Protein AF-A0A8W8P3J6-F1 (afdb_monomer_lite)

Radius of gyration: 19.71 Å; chains: 1; bounding box: 48×44×51 Å

Sequence (207 aa):
MYIDQGRSLKFADLCYELANHFPPLKFQRLKFLLKFSGKVTDVVSLNATDSVWDCIRLLQQENLFTLNDVIFMQFLLNKTDCSVLNTKCIEYAREQTALCYFIEPPEHECSEAQFHIQGDLTNYTKLHINYIIETVATILHCDTYDIRVNGLKHSGSFLLILSIKKTCSWKLFDLKWQDCIKLLQLNIDYLIIDKVKVSVQKPQGRI

pLDDT: mean 86.27, std 12.67, range [33.84, 98.06]

Organism: Magallana gigas (NCBI:txid29159)

Secondary structure (DSSP, 8-state):
--TTTTHHHHHHHHHHHHHHHS-GGGHHHHHHHHHHTS----HHHHHH--SHHHHHHHHHHTTSSBTTB-HHHHHHHHHTT-HHHHHHHHHHHHHHT-B---BPPPPTTEEEEEEEE-S-GGG--HHHHHHHHHHHHHHHTS-GGGEEEEEEEESSSEEEEEEEEHHHHGGGGS--HHHHHHHHHTTEEEEEETTEEEE-PPP----

Foldseek 3Di:
DPPCPCLVVLLVVLLVCCFVPPDPVLVVVLLVCCVVVVQQPPNVQSVVDPGPSSVVVSCVVSVNPDSAECANVLVSCVSSVNVVSNVSVVVSCVVSVHHYWFADDADVQWWKKKWWAPDDCSVQGPVLVLLVLVLVCVLLVHDSVQKDFRGWADDNTIIGIITHGPVRCVSLQVGDLVSLVSCVVSRTQWMATPNDIDGSDDPPDPD

Structure (mmCIF, N/CA/C/O backbone):
data_AF-A0A8W8P3J6-F1
#
_entry.id   AF-A0A8W8P3J6-F1
#
loop_
_atom_site.group_PDB
_atom_site.id
_atom_site.type_symbol
_atom_site.label_atom_id
_atom_site.label_alt_id
_atom_site.label_comp_id
_atom_site.label_asym_id
_atom_site.label_entity_id
_atom_site.label_seq_id
_atom_site.pdbx_PDB_ins_code
_atom_site.Cartn_x
_atom_site.Cartn_y
_atom_site.Cartn_z
_atom_site.occupancy
_atom_site.B_iso_or_equiv
_atom_site.auth_seq_id
_atom_site.auth_comp_id
_atom_site.auth_asym_id
_atom_site.auth_atom_id
_atom_site.pdbx_PDB_model_num
ATOM 1 N N . MET A 1 1 ? 27.301 -0.984 12.499 1.00 40.59 1 MET A N 1
ATOM 2 C CA . MET A 1 1 ? 25.825 -1.064 12.530 1.00 40.59 1 MET A CA 1
ATOM 3 C C . MET A 1 1 ? 25.352 -0.798 11.105 1.00 40.59 1 MET A C 1
ATOM 5 O O . MET A 1 1 ? 25.562 0.308 10.631 1.00 40.59 1 MET A O 1
ATOM 9 N N . TYR A 1 2 ? 24.894 -1.815 10.366 1.00 43.56 2 TYR A N 1
ATOM 10 C CA . TYR A 1 2 ? 24.451 -1.643 8.973 1.00 43.56 2 TYR A CA 1
ATOM 11 C C . TYR A 1 2 ? 23.166 -0.806 8.969 1.00 43.56 2 TYR A C 1
ATOM 13 O O . TYR A 1 2 ? 22.123 -1.291 9.394 1.00 43.56 2 TYR A O 1
ATOM 21 N N . ILE A 1 3 ? 23.264 0.451 8.532 1.00 52.12 3 ILE A N 1
ATOM 22 C CA . ILE A 1 3 ? 22.195 1.463 8.631 1.00 52.12 3 ILE A CA 1
ATOM 23 C C . ILE A 1 3 ? 20.951 1.091 7.798 1.00 52.12 3 ILE A C 1
ATOM 25 O O . ILE A 1 3 ? 19.876 1.616 8.052 1.00 52.12 3 ILE A O 1
ATOM 29 N N . ASP A 1 4 ? 21.060 0.126 6.879 1.00 59.59 4 ASP A N 1
ATOM 30 C CA . ASP A 1 4 ? 19.986 -0.202 5.934 1.00 59.59 4 ASP A CA 1
ATOM 31 C C . ASP A 1 4 ? 19.389 -1.617 6.075 1.00 59.59 4 ASP A C 1
ATOM 33 O O . ASP A 1 4 ? 18.488 -1.965 5.329 1.00 59.59 4 ASP A O 1
ATOM 37 N N . GLN A 1 5 ? 19.867 -2.479 6.988 1.00 64.00 5 GLN A N 1
ATOM 38 C CA . GLN A 1 5 ? 19.399 -3.884 7.133 1.00 64.00 5 GLN A CA 1
ATOM 39 C C . GLN A 1 5 ? 19.250 -4.688 5.807 1.00 64.00 5 GLN A C 1
ATOM 41 O O . GLN A 1 5 ? 18.554 -5.700 5.763 1.00 64.00 5 GLN A O 1
ATOM 46 N N . GLY A 1 6 ? 19.890 -4.256 4.713 1.00 80.50 6 GLY A N 1
ATOM 47 C CA . GLY A 1 6 ? 19.702 -4.830 3.377 1.00 80.50 6 GLY A CA 1
ATOM 48 C C . GLY A 1 6 ? 18.394 -4.444 2.664 1.00 80.50 6 GLY A C 1
ATOM 49 O O . GLY A 1 6 ? 18.079 -5.066 1.652 1.00 80.50 6 GLY A O 1
ATOM 50 N N . ARG A 1 7 ? 17.636 -3.437 3.129 1.00 82.25 7 ARG A N 1
ATOM 51 C CA . ARG A 1 7 ? 16.393 -2.962 2.485 1.00 82.25 7 ARG A CA 1
ATOM 52 C C . ARG A 1 7 ? 16.617 -2.559 1.034 1.00 82.25 7 ARG A C 1
ATOM 54 O O . ARG A 1 7 ? 15.830 -2.968 0.186 1.00 82.25 7 ARG A O 1
ATOM 61 N N . SER A 1 8 ? 17.702 -1.845 0.727 1.00 87.88 8 SER A N 1
ATOM 62 C CA . SER A 1 8 ? 18.017 -1.475 -0.661 1.00 87.88 8 SER A CA 1
ATOM 63 C C . SER A 1 8 ? 18.255 -2.693 -1.556 1.00 87.88 8 SER A C 1
ATOM 65 O O . SER A 1 8 ? 17.839 -2.683 -2.711 1.00 87.88 8 SER A O 1
ATOM 67 N N . LEU A 1 9 ? 18.863 -3.763 -1.027 1.00 91.81 9 LEU A N 1
ATOM 68 C CA . LEU A 1 9 ? 19.064 -5.012 -1.772 1.00 91.81 9 LEU A CA 1
ATOM 69 C C . LEU A 1 9 ? 17.730 -5.718 -2.019 1.00 91.81 9 LEU A C 1
ATOM 71 O O . LEU A 1 9 ? 17.419 -6.053 -3.153 1.00 91.81 9 LEU A O 1
ATOM 75 N N . LYS A 1 10 ? 16.886 -5.839 -0.990 1.00 93.38 10 LYS A N 1
ATOM 76 C CA . LYS A 1 10 ? 15.548 -6.434 -1.130 1.00 93.38 10 LYS A CA 1
ATOM 77 C C . LYS A 1 10 ? 14.643 -5.643 -2.074 1.00 93.38 10 LYS A C 1
ATOM 79 O O . LYS A 1 10 ? 13.814 -6.224 -2.769 1.00 93.38 10 LYS A O 1
ATOM 84 N N . PHE A 1 11 ? 14.778 -4.318 -2.097 1.00 95.31 11 PHE A N 1
ATOM 85 C CA . PHE A 1 11 ? 14.045 -3.482 -3.041 1.00 95.31 11 PHE A CA 1
ATOM 86 C C . PHE A 1 11 ? 14.557 -3.672 -4.470 1.00 95.31 11 PHE A C 1
ATOM 88 O O . PHE A 1 11 ? 13.753 -3.747 -5.396 1.00 95.31 11 PHE A O 1
ATOM 95 N N . ALA A 1 12 ? 15.875 -3.796 -4.655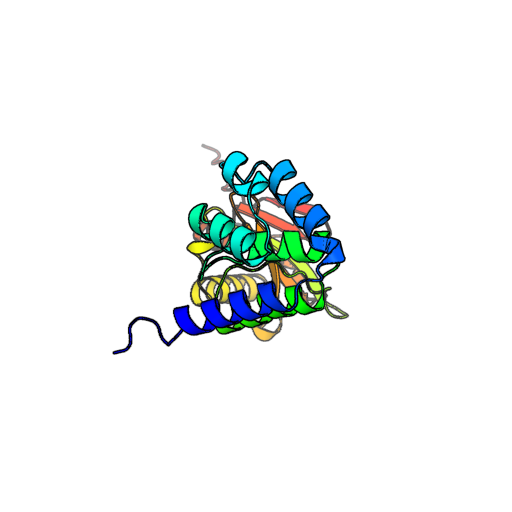 1.00 95.50 12 ALA A N 1
ATOM 96 C CA . ALA A 1 12 ? 16.458 -4.135 -5.949 1.00 95.50 12 ALA A CA 1
ATOM 97 C C . ALA A 1 12 ? 15.979 -5.511 -6.440 1.00 95.50 12 ALA A C 1
ATOM 99 O O . ALA A 1 12 ? 15.593 -5.624 -7.603 1.00 95.50 12 ALA A O 1
ATOM 100 N N . ASP A 1 13 ? 15.899 -6.507 -5.552 1.00 96.62 13 ASP A N 1
ATOM 101 C CA . ASP A 1 13 ? 15.339 -7.829 -5.857 1.00 96.62 13 ASP A CA 1
ATOM 102 C C . ASP A 1 13 ? 13.863 -7.730 -6.266 1.00 96.62 13 ASP A C 1
ATOM 104 O O . ASP A 1 13 ? 13.471 -8.292 -7.287 1.00 96.62 13 ASP A O 1
ATOM 108 N N . LEU A 1 14 ? 13.047 -6.944 -5.547 1.00 97.62 14 LEU A N 1
ATOM 109 C CA . LEU A 1 14 ? 11.667 -6.671 -5.963 1.00 97.62 14 LEU A CA 1
ATOM 110 C C . LEU A 1 14 ? 11.630 -6.052 -7.369 1.00 97.62 14 LEU A C 1
ATOM 112 O O . LEU A 1 14 ? 10.850 -6.490 -8.208 1.00 97.62 14 LEU A O 1
ATOM 116 N N . CYS A 1 15 ? 12.464 -5.049 -7.651 1.00 97.88 15 CYS A N 1
ATOM 117 C CA . CYS A 1 15 ? 12.509 -4.411 -8.969 1.00 97.88 15 CYS A CA 1
ATOM 118 C C . CYS A 1 15 ? 12.891 -5.406 -10.072 1.00 97.88 15 CYS A C 1
ATOM 120 O O . CYS A 1 15 ? 12.279 -5.399 -11.141 1.00 97.88 15 CYS A O 1
ATOM 122 N N . TYR A 1 16 ? 13.875 -6.267 -9.804 1.00 97.44 16 TYR A N 1
ATOM 123 C CA . TYR A 1 16 ? 14.319 -7.327 -10.707 1.00 97.44 16 TYR A CA 1
ATOM 124 C C . TYR A 1 16 ? 13.193 -8.318 -11.002 1.00 97.44 16 TYR A C 1
ATOM 126 O O . TYR A 1 16 ? 12.906 -8.597 -12.168 1.00 97.44 16 TYR A O 1
ATOM 134 N N . GLU A 1 17 ? 12.514 -8.797 -9.961 1.00 97.69 17 GLU A N 1
ATOM 135 C CA . GLU A 1 17 ? 11.380 -9.710 -10.083 1.00 97.69 17 GLU A CA 1
ATOM 136 C C . GLU A 1 17 ? 10.246 -9.090 -10.898 1.00 97.69 17 GLU A C 1
ATOM 138 O O . GLU A 1 17 ? 9.739 -9.708 -11.836 1.00 97.69 17 GLU A O 1
ATOM 143 N N . LEU A 1 18 ? 9.880 -7.844 -10.586 1.00 97.88 18 LEU A N 1
ATOM 144 C CA . LEU A 1 18 ? 8.830 -7.131 -11.300 1.00 97.88 18 LEU A CA 1
ATOM 145 C C . LEU A 1 18 ? 9.176 -6.948 -12.775 1.00 97.88 18 LEU A C 1
ATOM 147 O O . LEU A 1 18 ? 8.321 -7.194 -13.614 1.00 97.88 18 LEU A O 1
ATOM 151 N N . ALA A 1 19 ? 10.397 -6.538 -13.112 1.00 97.25 19 ALA A N 1
ATOM 152 C CA . ALA A 1 19 ? 10.756 -6.258 -14.497 1.00 97.25 19 ALA A CA 1
ATOM 153 C C . ALA A 1 19 ? 10.859 -7.511 -15.369 1.00 97.25 19 ALA A C 1
ATOM 155 O O . ALA A 1 19 ? 10.357 -7.508 -16.492 1.00 97.25 19 ALA A O 1
ATOM 156 N N . ASN A 1 20 ? 11.496 -8.568 -14.860 1.00 96.81 20 ASN A N 1
ATOM 157 C CA . ASN A 1 20 ? 11.779 -9.766 -15.653 1.00 96.81 20 ASN A CA 1
ATOM 158 C C . ASN A 1 20 ? 10.564 -10.676 -15.816 1.00 96.81 20 ASN A C 1
ATOM 160 O O . ASN A 1 20 ? 10.458 -11.387 -16.814 1.00 96.81 20 ASN A O 1
ATOM 164 N N . HIS A 1 21 ? 9.636 -10.646 -14.861 1.00 97.69 21 HIS A N 1
ATOM 165 C CA . HIS A 1 21 ? 8.445 -11.489 -14.893 1.00 97.69 21 HIS A CA 1
ATOM 166 C C . HIS A 1 21 ? 7.186 -10.736 -15.340 1.00 97.69 21 HIS A C 1
ATOM 168 O O . HIS A 1 21 ? 6.111 -11.337 -15.442 1.00 97.69 21 HIS A O 1
ATOM 174 N N . PHE A 1 22 ? 7.281 -9.435 -15.640 1.00 98.06 22 PHE A N 1
ATOM 175 C CA . PHE A 1 22 ? 6.158 -8.704 -16.215 1.00 98.06 22 PHE A CA 1
ATOM 176 C C . PHE A 1 22 ? 5.852 -9.213 -17.633 1.00 98.06 22 PHE A C 1
ATOM 178 O O . PHE A 1 22 ? 6.743 -9.237 -18.482 1.00 98.06 22 PHE A O 1
ATOM 185 N N . PRO A 1 23 ? 4.595 -9.581 -17.947 1.00 96.81 23 PRO A N 1
ATOM 186 C CA . PRO A 1 23 ? 4.271 -10.152 -19.249 1.00 96.81 23 PRO A CA 1
ATOM 187 C C . PRO A 1 23 ? 4.535 -9.160 -20.397 1.00 96.81 23 PRO A C 1
ATOM 189 O O . PRO A 1 23 ? 3.889 -8.106 -20.435 1.00 96.81 23 PRO A O 1
ATOM 192 N N . PRO A 1 24 ? 5.383 -9.497 -21.391 1.00 95.25 24 PRO A N 1
ATOM 193 C CA . PRO A 1 24 ? 5.732 -8.577 -22.480 1.00 95.25 24 PRO A CA 1
ATOM 194 C C . PRO A 1 24 ? 4.514 -8.057 -23.258 1.00 95.25 24 PRO A C 1
ATOM 196 O O . PRO A 1 24 ? 4.431 -6.877 -23.595 1.00 95.25 24 PRO A O 1
ATOM 199 N N . LEU A 1 25 ? 3.500 -8.908 -23.452 1.00 96.12 25 LEU A N 1
ATOM 200 C CA . LEU A 1 25 ? 2.248 -8.557 -24.137 1.00 96.12 25 LEU A CA 1
ATOM 201 C C . LEU A 1 25 ? 1.445 -7.451 -23.430 1.00 96.12 25 LEU A C 1
ATOM 203 O O . LEU A 1 25 ? 0.602 -6.804 -24.047 1.00 96.12 25 LEU A O 1
ATOM 207 N N . LYS A 1 26 ? 1.690 -7.219 -22.137 1.00 97.00 26 LYS A N 1
ATOM 208 C CA . LYS A 1 26 ? 0.991 -6.207 -21.334 1.00 97.00 26 LYS A CA 1
ATOM 209 C C . LYS A 1 26 ? 1.763 -4.891 -21.237 1.00 97.00 26 LYS A C 1
ATOM 211 O O . LYS A 1 26 ? 1.242 -3.929 -20.673 1.00 97.00 26 LYS A O 1
ATOM 216 N N . PHE A 1 27 ? 2.973 -4.818 -21.794 1.00 96.69 27 PHE A N 1
ATOM 217 C CA . PHE A 1 27 ? 3.851 -3.656 -21.657 1.00 96.69 27 PHE A CA 1
ATOM 218 C C . PHE A 1 27 ? 3.227 -2.367 -22.212 1.00 96.69 27 PHE A C 1
ATOM 220 O O . PHE A 1 27 ? 3.261 -1.325 -21.563 1.00 96.69 27 PHE A O 1
ATOM 227 N N . GLN A 1 28 ? 2.543 -2.436 -23.357 1.00 95.50 28 GLN A N 1
ATOM 228 C CA . GLN A 1 28 ? 1.858 -1.261 -23.912 1.00 95.50 28 GLN A CA 1
ATOM 229 C C . GLN A 1 28 ? 0.713 -0.766 -23.017 1.00 95.50 28 GLN A C 1
ATOM 231 O O . GLN A 1 28 ? 0.513 0.439 -22.871 1.00 95.50 28 GLN A O 1
ATOM 236 N N . ARG A 1 29 ? -0.003 -1.680 -22.347 1.00 96.06 29 ARG A N 1
ATOM 237 C CA . ARG A 1 29 ? -1.036 -1.322 -21.363 1.00 96.06 29 ARG A CA 1
ATOM 238 C C . ARG A 1 29 ? -0.422 -0.646 -20.136 1.00 96.06 29 ARG A C 1
ATOM 240 O O . ARG A 1 29 ? -1.001 0.316 -19.641 1.00 96.06 29 ARG A O 1
ATOM 247 N N . LEU A 1 30 ? 0.752 -1.095 -19.681 1.00 97.19 30 LEU A N 1
ATOM 248 C CA . LEU A 1 30 ? 1.515 -0.424 -18.624 1.00 97.19 30 LEU A CA 1
ATOM 249 C C . LEU A 1 30 ? 1.871 1.016 -19.028 1.00 97.19 30 LEU A C 1
ATOM 251 O O . LEU A 1 30 ? 1.519 1.945 -18.304 1.00 97.19 30 LEU A O 1
ATOM 255 N N . LYS A 1 31 ? 2.477 1.219 -20.208 1.00 95.62 31 LYS A N 1
ATOM 256 C CA . LYS A 1 31 ? 2.815 2.565 -20.718 1.00 95.62 31 LYS A CA 1
ATOM 257 C C . LYS A 1 31 ? 1.587 3.466 -20.838 1.00 95.62 31 LYS A C 1
ATOM 259 O O . LYS A 1 31 ? 1.634 4.633 -20.452 1.00 95.62 31 LYS A O 1
ATOM 264 N N . PHE A 1 32 ? 0.473 2.919 -21.323 1.00 94.12 32 PHE A N 1
ATOM 265 C CA . PHE A 1 32 ? -0.796 3.637 -21.386 1.00 94.12 32 PHE A CA 1
ATOM 266 C C . PHE A 1 32 ? -1.248 4.095 -19.992 1.00 94.12 32 PHE A C 1
ATOM 268 O O . PHE A 1 32 ? -1.515 5.276 -19.791 1.00 94.12 32 PHE A O 1
ATOM 275 N N . LEU A 1 33 ? -1.273 3.200 -19.001 1.00 93.31 33 LEU A N 1
ATOM 276 C CA . LEU A 1 33 ? -1.667 3.546 -17.631 1.00 93.31 33 LEU A CA 1
ATOM 277 C C . LEU A 1 33 ? -0.761 4.614 -17.014 1.00 93.31 33 LEU A C 1
ATOM 279 O O . LEU A 1 33 ? -1.266 5.546 -16.394 1.00 93.31 33 LEU A O 1
ATOM 283 N N . LEU A 1 34 ? 0.553 4.509 -17.220 1.00 93.88 34 LEU A N 1
ATOM 284 C CA . LEU A 1 34 ? 1.525 5.500 -16.757 1.00 93.88 34 LEU A CA 1
ATOM 285 C C . LEU A 1 34 ? 1.211 6.888 -17.323 1.00 93.88 34 LEU A C 1
ATOM 287 O O . LEU A 1 34 ? 1.083 7.844 -16.559 1.00 93.88 34 LEU A O 1
ATOM 291 N N . LYS A 1 35 ? 0.967 6.977 -18.635 1.00 91.94 35 LYS A N 1
ATOM 292 C CA . LYS A 1 35 ? 0.634 8.232 -19.320 1.00 91.94 35 LYS A CA 1
ATOM 293 C C . LYS A 1 35 ? -0.692 8.830 -18.840 1.00 91.94 35 LYS A C 1
ATOM 295 O O . LYS A 1 35 ? -0.780 10.030 -18.612 1.00 91.94 35 LYS A O 1
ATOM 300 N N . PHE A 1 36 ? -1.723 8.002 -18.678 1.00 87.44 36 PHE A N 1
ATOM 301 C CA . PHE A 1 36 ? -3.065 8.460 -18.299 1.00 87.44 36 PHE A CA 1
ATOM 302 C C . PHE A 1 36 ? -3.245 8.697 -16.799 1.00 87.44 36 PHE A C 1
ATOM 304 O O . PHE A 1 36 ? -4.199 9.359 -16.401 1.00 87.44 36 PHE A O 1
ATOM 311 N N . SER A 1 37 ? -2.339 8.191 -15.961 1.00 84.94 37 SER A N 1
ATOM 312 C CA . SER A 1 37 ? -2.389 8.417 -14.514 1.00 84.94 37 SER A CA 1
ATOM 313 C C . SER A 1 37 ? -2.259 9.893 -14.122 1.00 84.94 37 SER A C 1
ATOM 315 O O . SER A 1 37 ? -2.660 10.260 -13.019 1.00 84.94 37 SER A O 1
ATOM 317 N N . GLY A 1 38 ? -1.651 10.721 -14.983 1.00 82.12 38 GLY A N 1
ATOM 318 C CA . GLY A 1 38 ? -1.298 12.109 -14.676 1.00 82.12 38 GLY A CA 1
ATOM 319 C C . GLY A 1 38 ? -0.229 12.256 -13.585 1.00 82.12 38 GLY A C 1
ATOM 320 O O . GLY A 1 38 ? 0.037 13.372 -13.150 1.00 82.12 38 GLY A O 1
ATOM 321 N N . LYS A 1 39 ? 0.356 11.144 -13.118 1.00 81.56 39 LYS A N 1
ATOM 322 C CA . LYS A 1 39 ? 1.413 11.122 -12.098 1.00 81.56 39 LYS A CA 1
ATOM 323 C C . LYS A 1 39 ? 2.806 11.205 -12.704 1.00 81.56 39 LYS A C 1
ATOM 325 O O . LYS A 1 39 ? 3.670 11.798 -12.079 1.00 81.56 39 LYS A O 1
ATOM 330 N N . VAL A 1 40 ? 2.990 10.625 -13.892 1.00 89.88 40 VAL A N 1
ATOM 331 C CA . VAL A 1 40 ? 4.252 10.675 -14.636 1.00 89.88 40 VAL A CA 1
ATOM 332 C C . VAL A 1 40 ? 4.327 11.989 -15.403 1.00 89.88 40 VAL A C 1
ATOM 334 O O . VAL A 1 40 ? 3.523 12.240 -16.304 1.00 89.88 40 VAL A O 1
ATOM 337 N N . THR A 1 41 ? 5.283 12.820 -15.021 1.00 87.94 41 THR A N 1
ATOM 338 C CA . THR A 1 41 ? 5.521 14.150 -15.582 1.00 87.94 41 THR A CA 1
ATOM 339 C C . THR A 1 41 ? 6.431 14.101 -16.804 1.00 87.94 41 THR A C 1
ATOM 341 O O . THR A 1 41 ? 6.184 14.822 -17.775 1.00 87.94 41 THR A O 1
ATOM 344 N N . ASP A 1 42 ? 7.416 13.201 -16.827 1.00 91.00 42 ASP A N 1
ATOM 345 C CA . ASP A 1 42 ? 8.314 13.015 -17.964 1.00 91.00 42 ASP A CA 1
ATOM 346 C C . ASP A 1 42 ? 7.716 12.046 -18.999 1.00 91.00 42 ASP A C 1
ATOM 348 O O . ASP A 1 42 ? 8.109 10.889 -19.189 1.00 91.00 42 ASP A O 1
ATOM 352 N N . VAL A 1 43 ? 6.710 12.558 -19.710 1.00 91.19 43 VAL A N 1
ATOM 353 C CA . VAL A 1 43 ? 6.019 11.832 -20.783 1.00 91.19 43 VAL A CA 1
ATOM 354 C C . VAL A 1 43 ? 6.957 11.534 -21.961 1.00 91.19 43 VAL A C 1
ATOM 356 O O . VAL A 1 43 ? 6.733 10.569 -22.696 1.00 91.19 43 VAL A O 1
ATOM 359 N N . VAL A 1 44 ? 8.003 12.343 -22.161 1.00 92.56 44 VAL A N 1
ATOM 360 C CA . VAL A 1 44 ? 8.972 12.152 -23.248 1.00 92.56 44 VAL A CA 1
ATOM 361 C C . VAL A 1 44 ? 9.790 10.891 -22.988 1.00 92.56 44 VAL A C 1
ATOM 363 O O . VAL A 1 44 ? 9.787 9.992 -23.835 1.00 92.56 44 VAL A O 1
ATOM 366 N N . SER A 1 45 ? 10.393 10.772 -21.802 1.00 93.06 45 SER A N 1
ATOM 367 C CA . SER A 1 45 ? 11.123 9.566 -21.399 1.00 93.06 45 SER A CA 1
ATOM 368 C C . SER A 1 45 ? 10.207 8.350 -21.339 1.00 93.06 45 SER A C 1
ATOM 370 O O . SER A 1 45 ? 10.577 7.288 -21.840 1.00 93.06 45 SER A O 1
ATOM 372 N N . LEU A 1 46 ? 8.969 8.502 -20.843 1.00 93.69 46 LEU A N 1
ATOM 373 C CA . LEU A 1 46 ? 7.982 7.419 -20.859 1.00 93.69 46 LEU A CA 1
ATOM 374 C C . LEU A 1 46 ? 7.753 6.871 -22.273 1.00 93.69 46 LEU A C 1
ATOM 376 O O . LEU A 1 46 ? 7.731 5.655 -22.467 1.00 93.69 46 LEU A O 1
ATOM 380 N N . ASN A 1 47 ? 7.591 7.737 -23.277 1.00 92.88 47 ASN A N 1
ATOM 381 C CA . ASN A 1 47 ? 7.386 7.287 -24.654 1.00 92.88 47 ASN A CA 1
ATOM 382 C C . ASN A 1 47 ? 8.617 6.551 -25.205 1.00 92.88 47 ASN A C 1
ATOM 384 O O . ASN A 1 47 ? 8.430 5.583 -25.944 1.00 92.88 47 ASN A O 1
ATOM 388 N N . ALA A 1 48 ? 9.826 6.950 -24.800 1.00 93.94 48 ALA A N 1
ATOM 389 C CA . ALA A 1 48 ? 11.090 6.350 -25.228 1.00 93.94 48 ALA A CA 1
ATOM 390 C C . ALA A 1 48 ? 11.431 5.012 -24.543 1.00 93.94 48 ALA A C 1
ATOM 392 O O . ALA A 1 48 ? 12.252 4.274 -25.074 1.00 93.94 48 ALA A O 1
ATOM 393 N N . THR A 1 49 ? 10.800 4.675 -23.410 1.00 94.44 49 THR A N 1
ATOM 394 C CA . THR A 1 49 ? 11.025 3.380 -22.735 1.00 94.44 49 THR A CA 1
ATOM 395 C C . THR A 1 49 ? 10.745 2.188 -23.658 1.00 94.44 49 THR A C 1
ATOM 397 O O . THR A 1 49 ? 9.678 2.118 -24.285 1.00 94.44 49 THR A O 1
ATOM 400 N N . ASP A 1 50 ? 11.668 1.230 -23.711 1.00 94.44 50 ASP A N 1
ATOM 401 C CA . ASP A 1 50 ? 11.535 -0.015 -24.480 1.00 94.44 50 ASP A CA 1
ATOM 402 C C . ASP A 1 50 ? 11.348 -1.250 -23.583 1.00 94.44 50 ASP A C 1
ATOM 404 O O . ASP A 1 50 ? 10.905 -2.299 -24.055 1.00 94.44 50 ASP A O 1
ATOM 408 N N . SER A 1 51 ? 11.579 -1.096 -22.277 1.00 96.00 51 SER A N 1
ATOM 409 C CA . SER A 1 51 ? 11.459 -2.161 -21.292 1.00 96.00 51 SER A CA 1
ATOM 410 C C . SER A 1 51 ? 10.649 -1.760 -20.053 1.00 96.00 51 SER A C 1
ATOM 412 O O . SER A 1 51 ? 10.450 -0.585 -19.721 1.00 96.00 51 SER A O 1
ATOM 414 N N . VAL A 1 52 ? 10.188 -2.774 -19.314 1.00 97.06 52 VAL A N 1
ATOM 415 C CA . VAL A 1 52 ? 9.557 -2.588 -17.996 1.00 97.06 52 VAL A CA 1
ATOM 416 C C . VAL A 1 52 ? 10.569 -2.040 -16.990 1.00 97.06 52 VAL A C 1
ATOM 418 O O . VAL A 1 52 ? 10.197 -1.256 -16.118 1.00 97.06 52 VAL A O 1
ATOM 421 N N . TRP A 1 53 ? 11.848 -2.390 -17.145 1.00 96.81 53 TRP A N 1
ATOM 422 C CA . TRP A 1 53 ? 12.928 -1.863 -16.317 1.0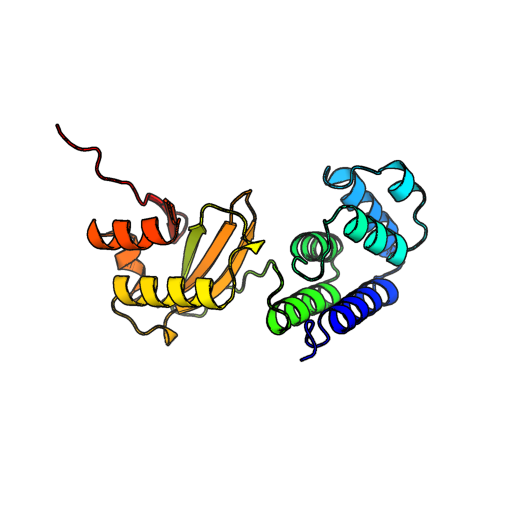0 96.81 53 TRP A CA 1
ATOM 423 C C . TRP A 1 53 ? 13.036 -0.340 -16.430 1.00 96.81 53 TRP A C 1
ATOM 425 O O . TRP A 1 53 ? 13.123 0.346 -15.412 1.00 96.81 53 TRP A O 1
ATOM 435 N N . ASP A 1 54 ? 12.938 0.212 -17.640 1.00 96.38 54 ASP A N 1
ATOM 436 C CA . ASP A 1 54 ? 12.983 1.666 -17.828 1.00 96.38 54 ASP A CA 1
ATOM 437 C C . ASP A 1 54 ? 11.754 2.357 -17.252 1.00 96.38 54 ASP A C 1
ATOM 439 O O . ASP A 1 54 ? 11.871 3.425 -16.657 1.00 96.38 54 ASP A O 1
ATOM 443 N N . CYS A 1 55 ? 10.583 1.722 -17.350 1.00 97.25 55 CYS A N 1
ATOM 444 C CA . CYS A 1 55 ? 9.387 2.216 -16.673 1.00 97.25 55 CYS A CA 1
ATOM 445 C C . CYS A 1 55 ? 9.581 2.243 -15.150 1.00 97.25 55 CYS A C 1
ATOM 447 O O . CYS A 1 55 ? 9.244 3.235 -14.513 1.00 97.25 55 CYS A O 1
ATOM 449 N N . ILE A 1 56 ? 10.148 1.188 -14.556 1.00 97.38 56 ILE A N 1
ATOM 450 C CA . ILE A 1 56 ? 10.438 1.129 -13.115 1.00 97.38 56 ILE A CA 1
ATOM 451 C C . ILE A 1 56 ? 11.439 2.215 -12.711 1.00 97.38 56 ILE A C 1
ATOM 453 O O . ILE A 1 56 ? 11.207 2.915 -11.726 1.00 97.38 56 ILE A O 1
ATOM 457 N N . ARG A 1 57 ? 12.516 2.402 -13.479 1.00 96.44 57 ARG A N 1
ATOM 458 C CA . ARG A 1 57 ? 13.495 3.470 -13.232 1.00 96.44 57 ARG A CA 1
ATOM 459 C C . ARG A 1 57 ? 12.863 4.854 -13.308 1.00 96.44 57 ARG A C 1
ATOM 461 O O . ARG A 1 57 ? 13.139 5.680 -12.445 1.00 96.44 57 ARG A O 1
ATOM 468 N N . LEU A 1 58 ? 12.005 5.092 -14.297 1.00 96.50 58 LEU A N 1
ATOM 469 C CA . LEU A 1 58 ? 11.274 6.350 -14.424 1.00 96.50 58 LEU A CA 1
ATOM 470 C C . LEU A 1 58 ? 10.385 6.595 -13.197 1.00 96.50 58 LEU A C 1
ATOM 472 O O . LEU A 1 58 ? 10.410 7.672 -12.611 1.00 96.50 58 LEU A O 1
ATOM 476 N N . LEU A 1 59 ? 9.657 5.570 -12.746 1.00 95.25 59 LEU A N 1
ATOM 477 C CA . LEU A 1 59 ? 8.849 5.653 -11.528 1.00 95.25 59 LEU A CA 1
ATOM 478 C C . LEU A 1 59 ? 9.692 5.958 -10.285 1.00 95.25 59 LEU A C 1
ATOM 480 O O . LEU A 1 59 ? 9.248 6.718 -9.430 1.00 95.25 59 LEU A O 1
ATOM 484 N N . GLN A 1 60 ? 10.893 5.392 -10.175 1.00 94.81 60 GLN A N 1
ATOM 485 C CA . GLN A 1 60 ? 11.818 5.690 -9.078 1.00 94.81 60 GLN A CA 1
ATOM 486 C C . GLN A 1 60 ? 12.332 7.132 -9.142 1.00 94.81 60 GLN A C 1
ATOM 488 O O . GLN A 1 60 ? 12.350 7.814 -8.121 1.00 94.81 60 GLN A O 1
ATOM 493 N N . GLN A 1 61 ? 12.707 7.612 -10.331 1.00 93.56 61 GLN A N 1
ATOM 494 C CA . GLN A 1 61 ? 13.150 8.994 -10.550 1.00 93.56 61 GLN A CA 1
ATOM 495 C C . GLN A 1 61 ? 12.062 10.008 -10.181 1.00 93.56 61 GLN A C 1
ATOM 497 O O . GLN A 1 61 ? 12.363 11.060 -9.622 1.00 93.56 61 GLN A O 1
ATOM 502 N N . GLU A 1 62 ? 10.799 9.667 -10.436 1.00 88.12 62 GLU A N 1
ATOM 503 C CA . GLU A 1 62 ? 9.644 10.494 -10.083 1.00 88.12 62 GLU A CA 1
ATOM 504 C C . GLU A 1 62 ? 9.092 10.224 -8.666 1.00 88.12 62 GLU A C 1
ATOM 506 O O . GLU A 1 62 ? 8.051 10.761 -8.296 1.00 88.12 62 GLU A O 1
ATOM 511 N N . ASN A 1 63 ? 9.783 9.423 -7.842 1.00 86.00 63 ASN A N 1
ATOM 512 C CA . ASN A 1 63 ? 9.370 9.033 -6.482 1.00 86.00 63 ASN A CA 1
ATOM 513 C C . ASN A 1 63 ? 7.990 8.348 -6.397 1.00 86.00 63 ASN A C 1
ATOM 515 O O . ASN A 1 63 ? 7.330 8.371 -5.360 1.00 86.00 63 ASN A O 1
ATOM 519 N N . LEU A 1 64 ? 7.552 7.711 -7.480 1.00 86.81 64 LEU A N 1
ATOM 520 C CA . LEU A 1 64 ? 6.287 6.978 -7.580 1.00 86.81 64 LEU A CA 1
ATOM 521 C C . LEU A 1 64 ? 6.430 5.492 -7.223 1.00 86.81 64 LEU A C 1
ATOM 523 O O . LEU A 1 64 ? 5.434 4.795 -7.055 1.00 86.81 64 LEU A O 1
ATOM 527 N N . PHE A 1 65 ? 7.657 4.987 -7.133 1.00 93.44 65 PHE A N 1
ATOM 528 C CA . PHE A 1 65 ? 7.951 3.639 -6.662 1.00 93.44 65 PHE A CA 1
ATOM 529 C C . PHE A 1 65 ? 9.266 3.670 -5.895 1.00 93.44 65 PHE A C 1
ATOM 531 O O . PHE A 1 65 ? 10.325 3.870 -6.484 1.00 93.44 65 PHE A O 1
ATOM 538 N N . THR A 1 66 ? 9.206 3.522 -4.576 1.00 90.25 66 THR A N 1
ATOM 539 C CA . THR A 1 66 ? 10.367 3.709 -3.699 1.00 90.25 66 THR A CA 1
ATOM 540 C C . THR A 1 66 ? 10.507 2.554 -2.722 1.00 90.25 66 THR A C 1
ATOM 542 O O . THR A 1 66 ? 9.580 1.772 -2.510 1.00 90.25 66 THR A O 1
ATOM 545 N N . LEU A 1 67 ? 11.657 2.493 -2.049 1.00 88.69 67 LEU A N 1
ATOM 546 C CA . LEU A 1 67 ? 11.904 1.521 -0.984 1.00 88.69 67 LEU A CA 1
ATOM 547 C C . LEU A 1 67 ? 10.851 1.569 0.138 1.00 88.69 67 LEU A C 1
ATOM 549 O O . LEU A 1 67 ? 10.649 0.569 0.828 1.00 88.69 67 LEU A O 1
ATOM 553 N N . ASN A 1 68 ? 10.195 2.721 0.310 1.00 80.81 68 ASN A N 1
ATOM 554 C CA . ASN A 1 68 ? 9.204 2.971 1.342 1.00 80.81 68 ASN A CA 1
ATOM 555 C C . ASN A 1 68 ? 7.777 3.001 0.805 1.00 80.81 68 ASN A C 1
ATOM 557 O O . ASN A 1 68 ? 6.889 2.989 1.635 1.00 80.81 68 ASN A O 1
ATOM 561 N N . ASP A 1 69 ? 7.523 3.026 -0.505 1.00 81.81 69 ASP A N 1
ATOM 562 C CA . ASP A 1 69 ? 6.166 3.106 -1.059 1.00 81.81 69 ASP A CA 1
ATOM 563 C C . ASP A 1 69 ? 6.053 2.332 -2.374 1.00 81.81 69 ASP A C 1
ATOM 565 O O . ASP A 1 69 ? 6.704 2.656 -3.373 1.00 81.81 69 ASP A O 1
ATOM 569 N N . VAL A 1 70 ? 5.203 1.303 -2.360 1.00 91.25 70 VAL A N 1
ATOM 570 C CA . VAL A 1 70 ? 4.920 0.441 -3.509 1.00 91.25 70 VAL A CA 1
ATOM 571 C C . VAL A 1 70 ? 3.478 0.561 -4.016 1.00 91.25 70 VAL A C 1
ATOM 573 O O . VAL A 1 70 ? 3.106 -0.148 -4.951 1.00 91.25 70 VAL A O 1
ATOM 576 N N . ILE A 1 71 ? 2.659 1.467 -3.467 1.00 86.38 71 ILE A N 1
ATOM 577 C CA . ILE A 1 71 ? 1.216 1.571 -3.758 1.00 86.38 71 ILE A CA 1
ATOM 578 C C . ILE A 1 71 ? 0.951 1.809 -5.243 1.00 86.38 71 ILE A C 1
ATOM 580 O O . ILE A 1 71 ? 0.086 1.159 -5.840 1.00 86.38 71 ILE A O 1
ATOM 584 N N . PHE A 1 72 ? 1.674 2.744 -5.861 1.00 88.56 72 PHE A N 1
ATOM 585 C CA . PHE A 1 72 ? 1.433 3.062 -7.265 1.00 88.56 72 PHE A CA 1
ATOM 586 C C . PHE A 1 72 ? 1.821 1.895 -8.177 1.00 88.56 72 PHE A C 1
ATOM 588 O O . PHE A 1 72 ? 1.087 1.576 -9.112 1.00 88.56 72 PHE A O 1
ATOM 595 N N . MET A 1 73 ? 2.901 1.180 -7.853 1.00 95.06 73 MET A N 1
ATOM 596 C CA . MET A 1 73 ? 3.259 -0.053 -8.553 1.00 95.06 73 MET A CA 1
ATOM 597 C C . MET A 1 73 ? 2.154 -1.109 -8.424 1.00 95.06 73 MET A C 1
ATOM 599 O O . MET A 1 73 ? 1.731 -1.683 -9.425 1.00 95.06 73 MET A O 1
ATOM 603 N N . GLN A 1 74 ? 1.592 -1.307 -7.231 1.00 91.00 74 GLN A N 1
ATOM 604 C CA . GLN A 1 74 ? 0.467 -2.228 -7.040 1.00 91.00 74 GLN A CA 1
ATOM 605 C C . GLN A 1 74 ? -0.770 -1.836 -7.846 1.00 91.00 74 GLN A C 1
ATOM 607 O O . GLN A 1 74 ? -1.446 -2.698 -8.410 1.00 91.00 74 GLN A O 1
ATOM 612 N N . PHE A 1 75 ? -1.070 -0.539 -7.942 1.00 89.06 75 PHE A N 1
ATOM 613 C CA . PHE A 1 75 ? -2.128 -0.052 -8.822 1.00 89.06 75 PHE A CA 1
ATOM 614 C C . PHE A 1 75 ? -1.874 -0.469 -10.279 1.00 89.06 75 PHE A C 1
ATOM 616 O O . PHE A 1 75 ? -2.778 -1.014 -10.918 1.00 89.06 75 PHE A O 1
ATOM 623 N N . LEU A 1 76 ? -0.655 -0.277 -10.791 1.00 94.06 76 LEU A N 1
ATOM 624 C CA . LEU A 1 76 ? -0.285 -0.654 -12.160 1.00 94.06 76 LEU A CA 1
ATOM 625 C C . LEU A 1 76 ? -0.387 -2.170 -12.379 1.00 94.06 76 LEU A C 1
ATOM 627 O O . LEU A 1 76 ? -0.957 -2.612 -13.380 1.00 94.06 76 LEU A O 1
ATOM 631 N N . LEU A 1 77 ? 0.098 -2.972 -11.430 1.00 95.25 77 LEU A N 1
ATOM 632 C CA . LEU A 1 77 ? 0.042 -4.436 -11.489 1.00 95.25 77 LEU A CA 1
ATOM 633 C C . LEU A 1 77 ? -1.402 -4.949 -11.451 1.00 95.25 77 LEU A C 1
ATOM 635 O O . LEU A 1 77 ? -1.770 -5.813 -12.244 1.00 95.25 77 LEU A O 1
ATOM 639 N N . ASN A 1 78 ? -2.261 -4.361 -10.616 1.00 89.50 78 ASN A N 1
ATOM 640 C CA . ASN A 1 78 ? -3.688 -4.683 -10.592 1.00 89.50 78 ASN A CA 1
ATOM 641 C C . ASN A 1 78 ? -4.377 -4.299 -11.904 1.00 89.50 78 ASN A C 1
ATOM 643 O O . ASN A 1 78 ? -5.124 -5.089 -12.472 1.00 89.50 78 ASN A O 1
ATOM 647 N N . LYS A 1 79 ? -4.103 -3.101 -12.434 1.00 89.12 79 LYS A N 1
ATOM 648 C CA . LYS A 1 79 ? -4.695 -2.629 -13.695 1.00 89.12 79 LYS A CA 1
ATOM 649 C C . LYS A 1 79 ? -4.153 -3.327 -14.932 1.00 89.12 79 LYS A C 1
ATOM 651 O O . LYS A 1 79 ? -4.724 -3.133 -16.003 1.00 89.12 79 LYS A O 1
ATOM 656 N N . THR A 1 80 ? -3.102 -4.125 -14.801 1.00 94.62 80 THR A N 1
ATOM 657 C CA . THR A 1 80 ? -2.567 -4.985 -15.861 1.00 94.62 80 THR A CA 1
ATOM 658 C C . THR A 1 80 ? -2.863 -6.463 -15.609 1.00 94.62 80 THR A C 1
ATOM 660 O O . THR A 1 80 ? -2.400 -7.306 -16.367 1.00 94.62 80 THR A O 1
ATOM 663 N N . ASP A 1 81 ? -3.680 -6.812 -14.612 1.00 93.19 81 ASP A N 1
ATOM 664 C CA . ASP A 1 81 ? -4.035 -8.199 -14.287 1.00 93.19 81 ASP A CA 1
ATOM 665 C C . ASP A 1 81 ? -2.789 -9.060 -13.966 1.00 93.19 81 ASP A C 1
ATOM 667 O O . ASP A 1 81 ? -2.670 -10.208 -14.398 1.00 93.19 81 ASP A O 1
ATOM 671 N N . CYS A 1 82 ? -1.806 -8.477 -13.273 1.00 94.81 82 CYS A N 1
ATOM 672 C CA . CYS A 1 82 ? -0.538 -9.096 -12.872 1.00 94.81 82 CYS A CA 1
ATOM 673 C C . CYS A 1 82 ? -0.549 -9.424 -11.367 1.00 94.81 82 CYS A C 1
ATOM 675 O O . CYS 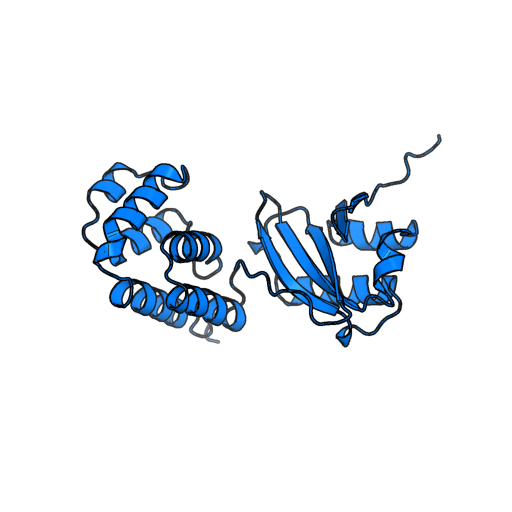A 1 82 ? 0.273 -8.925 -10.598 1.00 94.81 82 CYS A O 1
ATOM 677 N N . SER A 1 83 ? -1.502 -10.257 -10.938 1.00 90.31 83 SER A N 1
ATOM 678 C CA . SER A 1 83 ? -1.759 -10.557 -9.520 1.00 90.31 83 SER A CA 1
ATOM 679 C C . SER A 1 83 ? -0.564 -11.179 -8.790 1.00 90.31 83 SER A C 1
ATOM 681 O O . SER A 1 83 ? -0.265 -10.766 -7.676 1.00 90.31 83 SER A O 1
ATOM 683 N N . VAL A 1 84 ? 0.158 -12.109 -9.423 1.00 94.56 84 VAL A N 1
ATOM 684 C CA . VAL A 1 84 ? 1.350 -12.756 -8.837 1.00 94.56 84 VAL A CA 1
ATOM 685 C C . VAL A 1 84 ? 2.430 -11.726 -8.492 1.00 94.56 84 VAL A C 1
ATOM 687 O O . VAL A 1 84 ? 2.998 -11.759 -7.404 1.00 94.56 84 VAL A O 1
ATOM 690 N N . LEU A 1 85 ? 2.668 -10.765 -9.387 1.00 96.56 85 LEU A N 1
ATOM 691 C CA . LEU A 1 85 ? 3.623 -9.680 -9.157 1.00 96.56 85 LEU A CA 1
ATOM 692 C C . LEU A 1 85 ? 3.117 -8.692 -8.105 1.00 96.56 85 LEU A C 1
ATOM 694 O O . LEU A 1 85 ? 3.894 -8.213 -7.286 1.00 96.56 85 LEU A O 1
ATOM 698 N N . ASN A 1 86 ? 1.809 -8.416 -8.076 1.00 93.56 86 ASN A N 1
ATOM 699 C CA . ASN A 1 86 ? 1.223 -7.596 -7.018 1.00 93.56 86 ASN A CA 1
ATOM 700 C C . ASN A 1 86 ? 1.440 -8.232 -5.632 1.00 93.56 86 ASN A C 1
ATOM 702 O O . ASN A 1 86 ? 1.770 -7.526 -4.681 1.00 93.56 86 ASN A O 1
ATOM 706 N N . THR A 1 87 ? 1.342 -9.561 -5.517 1.00 91.62 87 THR A N 1
ATOM 707 C CA . THR A 1 87 ? 1.671 -10.276 -4.274 1.00 91.62 87 THR A CA 1
ATOM 708 C C . THR A 1 87 ? 3.121 -10.040 -3.847 1.00 91.62 87 THR A C 1
ATOM 710 O O . THR A 1 87 ? 3.359 -9.843 -2.660 1.00 91.62 87 THR A O 1
ATOM 713 N N . LYS A 1 88 ? 4.078 -9.936 -4.780 1.00 95.62 88 LYS A N 1
ATOM 714 C CA . LYS A 1 88 ? 5.474 -9.583 -4.453 1.00 95.62 88 LYS A CA 1
ATOM 715 C C . LYS A 1 88 ? 5.615 -8.194 -3.841 1.00 95.62 88 LYS A C 1
ATOM 717 O O . LYS A 1 88 ? 6.352 -8.032 -2.872 1.00 95.62 88 LYS A O 1
ATOM 722 N N . CYS A 1 89 ? 4.861 -7.209 -4.328 1.00 92.75 89 CYS A N 1
ATOM 723 C CA . CYS A 1 89 ? 4.803 -5.897 -3.681 1.00 92.75 89 CYS A CA 1
ATOM 724 C C . CYS A 1 89 ? 4.224 -5.983 -2.259 1.00 92.75 89 CYS A C 1
ATOM 726 O O . CYS A 1 89 ? 4.738 -5.322 -1.358 1.00 92.75 89 CYS A O 1
ATOM 728 N N . ILE A 1 90 ? 3.193 -6.808 -2.039 1.00 88.44 90 ILE A N 1
ATOM 729 C CA . ILE A 1 90 ? 2.593 -7.011 -0.709 1.00 88.44 90 ILE A CA 1
ATOM 730 C C . ILE A 1 90 ? 3.587 -7.681 0.247 1.00 88.44 90 ILE A C 1
ATOM 732 O O . ILE A 1 90 ? 3.755 -7.208 1.371 1.00 88.44 90 ILE A O 1
ATOM 736 N N . GLU A 1 91 ? 4.247 -8.755 -0.191 1.00 90.25 91 GLU A N 1
ATOM 737 C CA . GLU A 1 91 ? 5.279 -9.475 0.569 1.00 90.25 91 GLU A CA 1
ATOM 738 C C . GLU A 1 91 ? 6.408 -8.522 0.974 1.00 90.25 91 GLU A C 1
ATOM 740 O O . GLU A 1 91 ? 6.668 -8.345 2.166 1.00 90.25 91 GLU A O 1
ATOM 745 N N . TYR A 1 92 ? 6.990 -7.814 -0.000 1.00 91.81 92 TYR A N 1
ATOM 746 C CA . TYR A 1 92 ? 8.035 -6.824 0.253 1.00 91.81 92 TYR A CA 1
ATOM 747 C C . TYR A 1 92 ? 7.582 -5.770 1.265 1.00 91.81 92 TYR A C 1
ATOM 749 O O . TYR A 1 92 ? 8.287 -5.488 2.233 1.00 91.81 92 TYR A O 1
ATOM 757 N N . ALA A 1 93 ? 6.392 -5.200 1.078 1.00 85.00 93 ALA A N 1
ATOM 758 C CA . ALA A 1 93 ? 5.898 -4.146 1.947 1.00 85.00 93 ALA A CA 1
ATOM 759 C C . ALA A 1 93 ? 5.666 -4.609 3.386 1.00 85.00 93 ALA A C 1
ATOM 761 O O . ALA A 1 93 ? 5.992 -3.877 4.320 1.00 85.00 93 ALA A O 1
ATOM 762 N N . ARG A 1 94 ? 5.163 -5.835 3.578 1.00 80.25 94 ARG A N 1
ATOM 763 C CA . ARG A 1 94 ? 5.001 -6.444 4.906 1.00 80.25 94 ARG A CA 1
ATOM 764 C C . ARG A 1 94 ? 6.341 -6.640 5.599 1.00 80.25 94 ARG A C 1
ATOM 766 O O . ARG A 1 94 ? 6.475 -6.292 6.770 1.00 80.25 94 ARG A O 1
ATOM 773 N N . GLU A 1 95 ? 7.325 -7.178 4.886 1.00 83.94 95 GLU A N 1
ATOM 774 C CA . GLU A 1 95 ? 8.638 -7.460 5.463 1.00 83.94 95 GLU A CA 1
ATOM 775 C C . GLU A 1 95 ? 9.465 -6.198 5.712 1.00 83.94 95 GLU A C 1
ATOM 777 O O . GLU A 1 95 ? 10.226 -6.139 6.676 1.00 83.94 95 GLU A O 1
ATOM 782 N N . GLN A 1 96 ? 9.363 -5.216 4.815 1.00 82.81 96 GLN A N 1
ATOM 783 C CA . GLN A 1 96 ? 10.191 -4.014 4.823 1.00 82.81 96 GLN A CA 1
ATOM 784 C C . GLN A 1 96 ? 9.452 -2.796 5.361 1.00 82.81 96 GLN A C 1
ATOM 786 O O . GLN A 1 96 ? 10.006 -1.703 5.311 1.00 82.81 96 GLN A O 1
ATOM 791 N N . THR A 1 97 ? 8.229 -2.933 5.880 1.00 72.25 97 THR A N 1
ATOM 792 C CA . THR A 1 97 ? 7.401 -1.803 6.348 1.00 72.25 97 THR A CA 1
ATOM 793 C C . THR A 1 97 ? 7.264 -0.686 5.303 1.00 72.25 97 THR A C 1
ATOM 795 O O . THR A 1 97 ? 7.328 0.494 5.634 1.00 72.25 97 THR A O 1
ATOM 798 N N . ALA A 1 98 ? 7.126 -1.056 4.027 1.00 77.06 98 ALA A N 1
ATOM 799 C CA . ALA A 1 98 ? 6.826 -0.106 2.957 1.00 77.06 98 ALA A CA 1
ATOM 800 C C . ALA A 1 98 ? 5.310 0.116 2.843 1.00 77.06 98 ALA A C 1
ATOM 802 O O . ALA A 1 98 ? 4.510 -0.734 3.240 1.00 77.06 98 ALA A O 1
ATOM 803 N N . LEU A 1 99 ? 4.908 1.250 2.281 1.00 72.94 99 LEU A N 1
ATOM 804 C CA . LEU A 1 99 ? 3.518 1.581 2.031 1.00 72.94 99 LEU A CA 1
ATOM 805 C C . LEU A 1 99 ? 2.974 0.689 0.931 1.00 72.94 99 LEU A C 1
ATOM 807 O O . LEU A 1 99 ? 3.583 0.529 -0.124 1.00 72.94 99 LEU A O 1
ATOM 811 N N . CYS A 1 100 ? 1.816 0.104 1.197 1.00 78.12 100 CYS A N 1
ATOM 812 C CA . CYS A 1 100 ? 1.207 -0.883 0.331 1.00 78.12 100 CYS A CA 1
ATOM 813 C C . CYS A 1 100 ? -0.308 -0.828 0.471 1.00 78.12 100 CYS A C 1
ATOM 815 O O . CYS A 1 100 ? -0.848 -0.723 1.572 1.00 78.12 100 CYS A O 1
ATOM 817 N N . TYR A 1 101 ? -0.984 -0.903 -0.667 1.00 73.75 101 TYR A N 1
ATOM 818 C CA . TYR A 1 101 ? -2.409 -1.113 -0.762 1.00 73.75 101 TYR A CA 1
ATOM 819 C C . TYR A 1 101 ? -2.690 -2.612 -0.679 1.00 73.75 101 TYR A C 1
ATOM 821 O O . TYR A 1 101 ? -2.334 -3.393 -1.565 1.00 73.75 101 TYR A O 1
ATOM 829 N N . PHE A 1 102 ? -3.399 -3.009 0.367 1.00 69.19 102 PHE A N 1
ATOM 830 C CA . PHE A 1 102 ? -4.114 -4.274 0.411 1.00 69.19 102 PHE A CA 1
ATOM 831 C C . PHE A 1 102 ? -5.489 -4.019 1.018 1.00 69.19 102 PHE A C 1
ATOM 833 O O . PHE A 1 102 ? -5.639 -3.121 1.841 1.00 69.19 102 PHE A O 1
ATOM 840 N N . ILE A 1 103 ? -6.491 -4.768 0.573 1.00 61.81 103 ILE A N 1
ATOM 841 C CA . ILE A 1 103 ? -7.772 -4.893 1.267 1.00 61.81 103 ILE A CA 1
ATOM 842 C C . ILE A 1 103 ? -8.026 -6.386 1.347 1.00 61.81 103 ILE A C 1
ATOM 844 O O . ILE A 1 103 ? -8.293 -7.028 0.331 1.00 61.81 103 ILE A O 1
ATOM 848 N N . GLU A 1 104 ? -7.882 -6.944 2.539 1.00 67.44 104 GLU A N 1
ATOM 849 C CA . GLU A 1 104 ? -8.378 -8.284 2.813 1.00 67.44 104 GLU A CA 1
ATOM 850 C C . GLU A 1 104 ? -9.859 -8.181 3.194 1.00 67.44 104 GLU A C 1
ATOM 852 O O . GLU A 1 104 ? -10.218 -7.303 3.988 1.00 67.44 104 GLU A O 1
ATOM 857 N N . PRO A 1 105 ? -10.736 -9.043 2.641 1.00 62.62 105 PRO A N 1
ATOM 858 C CA . PRO A 1 105 ? -12.116 -9.090 3.096 1.00 62.62 105 PRO A CA 1
ATOM 859 C C . PRO A 1 105 ? -12.140 -9.387 4.604 1.00 62.62 105 PRO A C 1
ATOM 861 O O . PRO A 1 105 ? -11.285 -10.135 5.092 1.00 62.62 105 PRO A O 1
ATOM 864 N N . PRO A 1 106 ? -13.078 -8.798 5.362 1.00 63.97 106 PRO A N 1
ATOM 865 C CA . PRO A 1 106 ? -13.201 -9.102 6.777 1.00 63.97 106 PRO A CA 1
ATOM 866 C C . PRO A 1 106 ? -13.487 -10.592 6.975 1.00 63.97 106 PRO A C 1
ATOM 868 O O . PRO A 1 106 ? -14.231 -11.207 6.207 1.00 63.97 106 PRO A O 1
ATOM 871 N N . GLU A 1 107 ? -12.882 -11.170 8.011 1.00 73.56 107 GLU A N 1
ATOM 872 C CA . GLU A 1 107 ? -13.170 -12.542 8.425 1.00 73.56 107 GLU A CA 1
ATOM 873 C C . GLU A 1 107 ? -14.650 -12.689 8.812 1.00 73.56 107 GLU A C 1
ATOM 875 O O . GLU A 1 107 ? -15.342 -11.710 9.127 1.00 73.56 107 GLU A O 1
ATOM 880 N N . HIS A 1 108 ? -15.154 -13.926 8.788 1.00 68.69 108 HIS A N 1
ATOM 881 C CA . HIS A 1 108 ? -16.501 -14.209 9.272 1.00 68.69 108 HIS A CA 1
ATOM 882 C C . HIS A 1 108 ? -16.625 -13.677 10.712 1.00 68.69 108 HIS A C 1
ATOM 884 O O . HIS A 1 108 ? -15.764 -13.947 11.538 1.00 68.69 108 HIS A O 1
ATOM 890 N N . GLU A 1 109 ? -17.689 -12.915 10.998 1.00 82.00 109 GLU A N 1
ATOM 891 C CA . GLU A 1 109 ? -17.951 -12.241 12.293 1.00 82.00 109 GLU A CA 1
ATOM 892 C C . GLU A 1 109 ? -17.197 -10.926 12.573 1.00 82.00 109 GLU A C 1
ATOM 894 O O . GLU A 1 109 ? -17.418 -10.311 13.620 1.00 82.00 109 GLU A O 1
ATOM 899 N N . CYS A 1 110 ? -16.418 -10.411 11.620 1.00 84.62 110 CYS A N 1
ATOM 900 C CA . CYS A 1 110 ? -15.805 -9.083 11.715 1.00 84.62 110 CYS A CA 1
ATOM 901 C C . CYS A 1 110 ? -16.572 -8.026 10.898 1.00 84.62 110 CYS A C 1
ATOM 903 O O . CYS A 1 110 ? -17.163 -8.318 9.856 1.00 84.62 110 CYS A O 1
ATOM 905 N N . SER A 1 111 ? -16.585 -6.790 11.398 1.00 86.50 111 SER A N 1
ATOM 906 C CA . SER A 1 111 ? -16.957 -5.579 10.662 1.00 86.50 111 SER A CA 1
ATOM 907 C C . SER A 1 111 ? -15.693 -4.893 10.155 1.00 86.50 111 SER A C 1
ATOM 909 O O . SER A 1 111 ? -14.679 -4.854 10.854 1.00 86.50 111 SER A O 1
ATOM 911 N N . GLU A 1 112 ? -15.776 -4.308 8.964 1.00 89.69 112 GLU A N 1
ATOM 912 C CA . GLU A 1 112 ? -14.740 -3.418 8.447 1.00 89.69 112 GLU A CA 1
ATOM 913 C C . GLU A 1 112 ? -14.963 -1.998 8.987 1.00 89.69 112 GLU A C 1
ATOM 915 O O . GLU A 1 112 ? -16.057 -1.438 8.870 1.00 89.69 112 GLU A O 1
ATOM 920 N N . ALA A 1 113 ? -13.915 -1.404 9.551 1.00 91.69 113 ALA A N 1
ATOM 921 C CA . ALA A 1 113 ? -13.891 -0.014 9.982 1.00 91.69 113 ALA A CA 1
ATOM 922 C C . ALA A 1 113 ? -12.683 0.699 9.366 1.00 91.69 113 ALA A C 1
ATOM 924 O O . ALA A 1 113 ? -11.544 0.260 9.511 1.00 91.69 113 ALA A O 1
ATOM 925 N N . GLN A 1 114 ? -12.924 1.810 8.677 1.00 92.75 114 GLN A N 1
ATOM 926 C CA . GLN A 1 114 ? -11.888 2.616 8.035 1.00 92.75 114 GLN A CA 1
ATOM 927 C C . GLN A 1 114 ? -11.654 3.879 8.861 1.00 92.75 114 GLN A C 1
ATOM 929 O O . GLN A 1 114 ? -12.570 4.673 9.060 1.00 92.75 114 GLN A O 1
ATOM 934 N N . PHE A 1 115 ? -10.428 4.070 9.326 1.00 94.12 115 PHE A N 1
ATOM 935 C CA . PHE A 1 115 ? -10.006 5.201 10.141 1.00 94.12 115 PHE A CA 1
ATOM 936 C C . PHE A 1 115 ? -9.263 6.175 9.241 1.00 94.12 115 PHE A C 1
ATOM 938 O O . PHE A 1 115 ? -8.202 5.836 8.717 1.00 94.12 115 PHE A O 1
ATOM 945 N N . HIS A 1 116 ? -9.822 7.362 9.024 1.00 93.38 116 HIS A N 1
ATOM 946 C CA . HIS A 1 116 ? -9.121 8.391 8.271 1.00 93.38 116 HIS A CA 1
ATOM 947 C C . HIS A 1 116 ? -8.110 9.081 9.167 1.00 93.38 116 HIS A C 1
ATOM 949 O O . HIS A 1 116 ? -8.464 9.598 10.221 1.00 93.38 116 HIS A O 1
ATOM 955 N N . ILE A 1 117 ? -6.861 9.085 8.725 1.00 91.38 117 ILE A N 1
ATOM 956 C CA . ILE A 1 117 ? -5.727 9.626 9.453 1.00 91.38 117 ILE A CA 1
ATOM 957 C C . ILE A 1 117 ? -5.173 10.791 8.643 1.00 91.38 117 ILE A C 1
ATOM 959 O O . ILE A 1 117 ? -4.760 10.632 7.491 1.00 91.38 117 ILE A O 1
ATOM 963 N N . GLN A 1 118 ? -5.177 11.977 9.245 1.00 89.62 118 GLN A N 1
ATOM 964 C CA . GLN A 1 118 ? -4.594 13.166 8.648 1.00 89.62 118 GLN A CA 1
ATOM 965 C C . GLN A 1 118 ? -3.064 13.050 8.641 1.00 89.62 118 GLN A C 1
ATOM 967 O O . GLN A 1 118 ? -2.431 12.715 9.646 1.00 89.62 118 GLN A O 1
ATOM 972 N N . GLY A 1 119 ? -2.473 13.356 7.488 1.00 79.44 119 GLY A N 1
ATOM 973 C CA . GLY A 1 119 ? -1.032 13.323 7.272 1.00 79.44 119 GLY A CA 1
ATOM 974 C C . GLY A 1 119 ? -0.600 12.300 6.228 1.00 79.44 119 GLY A C 1
ATOM 975 O O . GLY A 1 119 ? -1.402 11.554 5.669 1.00 79.44 119 GLY A O 1
ATOM 976 N N . ASP A 1 120 ? 0.700 12.309 5.958 1.00 70.69 120 ASP A N 1
ATOM 977 C CA . ASP A 1 120 ? 1.325 11.420 4.988 1.00 70.69 120 ASP A CA 1
ATOM 978 C C . ASP A 1 120 ? 1.566 10.042 5.615 1.00 70.69 120 ASP A C 1
ATOM 980 O O . ASP A 1 120 ? 2.162 9.930 6.691 1.00 70.69 120 ASP A O 1
ATOM 984 N N . LEU A 1 121 ? 1.107 8.999 4.923 1.00 67.50 121 LEU A N 1
ATOM 985 C CA . LEU A 1 121 ? 1.260 7.605 5.320 1.00 67.50 121 LEU A CA 1
ATOM 986 C C . LEU A 1 121 ? 2.741 7.214 5.520 1.00 67.50 121 LEU A C 1
ATOM 988 O O . LEU A 1 121 ? 3.025 6.365 6.361 1.00 67.50 121 LEU A O 1
ATOM 992 N N . THR A 1 122 ? 3.694 7.865 4.841 1.00 65.38 122 THR A N 1
ATOM 993 C CA . THR A 1 122 ? 5.145 7.614 4.998 1.00 65.38 122 THR A CA 1
ATOM 994 C C . THR A 1 122 ? 5.653 7.879 6.417 1.00 65.38 122 THR A C 1
ATOM 996 O O . THR A 1 122 ? 6.641 7.279 6.839 1.00 65.38 122 THR A O 1
ATOM 999 N N . ASN A 1 123 ? 4.953 8.721 7.182 1.00 69.00 123 ASN A N 1
ATOM 1000 C CA . ASN A 1 123 ? 5.283 9.009 8.578 1.00 69.00 123 ASN A CA 1
ATOM 1001 C C . ASN A 1 123 ? 4.762 7.939 9.553 1.00 69.00 123 ASN A C 1
ATOM 1003 O O . ASN A 1 123 ? 5.160 7.917 10.719 1.00 69.00 123 ASN A O 1
ATOM 1007 N N . TYR A 1 124 ? 3.879 7.043 9.103 1.00 70.44 124 TYR A N 1
ATOM 1008 C CA . TYR A 1 124 ? 3.230 6.054 9.958 1.00 70.44 124 TYR A CA 1
ATOM 1009 C C . TYR A 1 124 ? 3.950 4.711 9.886 1.00 70.44 124 TYR A C 1
ATOM 1011 O O . TYR A 1 124 ? 3.785 3.905 8.974 1.00 70.44 124 TYR A O 1
ATOM 1019 N N . THR A 1 125 ? 4.758 4.461 10.912 1.00 74.69 125 THR A N 1
ATOM 1020 C CA . THR A 1 125 ? 5.467 3.192 11.104 1.00 74.69 125 THR A CA 1
ATOM 1021 C C . THR A 1 125 ? 4.564 2.124 11.733 1.00 74.69 125 THR A C 1
ATOM 1023 O O . THR A 1 125 ? 3.504 2.424 12.284 1.00 74.69 125 THR A O 1
ATOM 1026 N N . LYS A 1 126 ? 5.022 0.863 11.754 1.00 75.62 126 LYS A N 1
ATOM 1027 C CA . LYS A 1 126 ? 4.348 -0.236 12.476 1.00 75.62 126 LYS A CA 1
ATOM 1028 C C . LYS A 1 126 ? 4.051 0.109 13.942 1.00 75.62 126 LYS A C 1
ATOM 1030 O O . LYS A 1 126 ? 3.011 -0.282 14.454 1.00 75.62 126 LYS A O 1
ATOM 1035 N N . LEU A 1 127 ? 4.937 0.860 14.601 1.00 79.12 127 LEU A N 1
ATOM 1036 C CA . LEU A 1 127 ? 4.729 1.314 15.979 1.00 79.12 127 LEU A CA 1
ATOM 1037 C C . LEU A 1 127 ? 3.530 2.263 16.090 1.00 79.12 127 LEU A C 1
ATOM 1039 O O . LEU A 1 127 ? 2.709 2.092 16.983 1.00 79.12 127 LEU A O 1
ATOM 1043 N N . HIS A 1 128 ? 3.387 3.209 15.157 1.00 85.44 128 HIS A N 1
ATOM 1044 C CA . HIS A 1 128 ? 2.233 4.109 15.130 1.00 85.44 128 HIS A CA 1
ATOM 1045 C C . HIS A 1 128 ? 0.936 3.348 14.853 1.00 85.44 128 HIS A C 1
ATOM 1047 O O . HIS A 1 128 ? -0.061 3.571 15.531 1.00 85.44 128 HIS A O 1
ATOM 1053 N N . ILE A 1 129 ? 0.958 2.407 13.905 1.00 87.50 129 ILE A N 1
ATOM 1054 C CA . ILE A 1 129 ? -0.202 1.555 13.614 1.00 87.50 129 ILE A CA 1
ATOM 1055 C C . ILE A 1 129 ? -0.586 0.725 14.849 1.00 87.50 129 ILE A C 1
ATOM 1057 O O . ILE A 1 129 ? -1.762 0.668 15.194 1.00 87.50 129 ILE A O 1
ATOM 1061 N N . ASN A 1 130 ? 0.384 0.144 15.561 1.00 89.44 130 ASN A N 1
ATOM 1062 C CA . ASN A 1 130 ? 0.122 -0.585 16.803 1.00 89.44 130 ASN A CA 1
ATOM 1063 C C . ASN A 1 130 ? -0.490 0.316 17.884 1.00 89.44 130 ASN A C 1
ATOM 1065 O O . ASN A 1 130 ? -1.444 -0.092 18.536 1.00 89.44 130 ASN A O 1
ATOM 1069 N N . TYR A 1 131 ? -0.009 1.551 18.027 1.00 92.88 131 TYR A N 1
ATOM 1070 C CA . TYR A 1 131 ? -0.570 2.504 18.986 1.00 92.88 131 TYR A CA 1
ATOM 1071 C C . TYR A 1 131 ? -2.018 2.900 18.646 1.00 92.88 131 TYR A C 1
ATOM 1073 O O . TYR A 1 131 ? -2.862 3.041 19.536 1.00 92.88 131 TYR A O 1
ATOM 1081 N N . ILE A 1 132 ? -2.342 3.006 17.351 1.00 94.38 132 ILE A N 1
ATOM 1082 C CA . ILE A 1 132 ? -3.729 3.165 16.895 1.00 94.38 132 ILE A CA 1
ATOM 1083 C C . ILE A 1 132 ? -4.557 1.938 17.299 1.00 94.38 132 ILE A C 1
ATOM 1085 O O . ILE A 1 132 ? -5.627 2.104 17.879 1.00 94.38 132 ILE A O 1
ATOM 1089 N N . ILE A 1 133 ? -4.064 0.718 17.060 1.00 94.69 133 ILE A N 1
ATOM 1090 C CA . ILE A 1 133 ? -4.763 -0.525 17.432 1.00 94.69 133 ILE A CA 1
ATOM 1091 C C . ILE A 1 133 ? -5.019 -0.593 18.942 1.00 94.69 133 ILE A C 1
ATOM 1093 O O . ILE A 1 133 ? -6.142 -0.873 19.350 1.00 94.69 133 ILE A O 1
ATOM 1097 N N . GLU A 1 134 ? -4.019 -0.296 19.773 1.00 96.38 134 GLU A N 1
ATOM 1098 C CA . GLU A 1 134 ? -4.142 -0.257 21.238 1.00 96.38 134 GLU A CA 1
ATOM 1099 C C . GLU A 1 134 ? -5.190 0.762 21.697 1.00 96.38 134 GLU A C 1
ATOM 1101 O O . GLU A 1 134 ? -6.021 0.485 22.571 1.00 96.38 134 GLU A O 1
ATOM 1106 N N . THR A 1 135 ? -5.195 1.937 21.068 1.00 96.25 135 THR A N 1
ATOM 1107 C CA . THR A 1 135 ? -6.167 2.988 21.371 1.00 96.25 135 THR A CA 1
ATOM 1108 C C . THR A 1 135 ? -7.580 2.559 20.988 1.00 96.25 135 THR A C 1
ATOM 1110 O O . THR A 1 135 ? -8.503 2.712 21.791 1.00 96.25 135 THR A O 1
ATOM 1113 N N . VAL A 1 136 ? -7.762 1.974 19.801 1.00 95.50 136 VAL A N 1
ATOM 1114 C CA . VAL A 1 136 ? -9.065 1.465 19.353 1.00 95.50 136 VAL A CA 1
ATOM 1115 C C . VAL A 1 136 ? -9.526 0.314 20.250 1.00 95.50 136 VAL A C 1
ATOM 1117 O O . VAL A 1 136 ? -10.661 0.345 20.712 1.00 95.50 136 VAL A O 1
ATOM 1120 N N . ALA A 1 137 ? -8.659 -0.640 20.595 1.00 95.00 137 ALA A N 1
ATOM 1121 C CA . ALA A 1 137 ? -8.971 -1.731 21.524 1.00 95.00 137 ALA A CA 1
ATOM 1122 C C . ALA A 1 137 ? -9.474 -1.203 22.875 1.00 95.00 137 ALA A C 1
ATOM 1124 O O . ALA A 1 137 ? -10.493 -1.661 23.394 1.00 95.00 137 ALA A O 1
ATOM 1125 N N . THR A 1 138 ? -8.828 -0.154 23.391 1.00 95.12 138 THR A N 1
ATOM 1126 C CA . THR A 1 138 ? -9.244 0.519 24.627 1.00 95.12 138 THR A CA 1
ATOM 1127 C C . THR A 1 138 ? -10.636 1.148 24.508 1.00 95.12 138 THR A C 1
ATOM 1129 O O . THR A 1 138 ? -11.443 1.000 25.423 1.00 95.12 138 THR A O 1
ATOM 1132 N N . ILE A 1 139 ? -10.938 1.834 23.398 1.00 94.62 139 ILE A N 1
ATOM 1133 C CA . ILE A 1 139 ? -12.264 2.433 23.135 1.00 94.62 139 ILE A CA 1
ATOM 1134 C C . ILE A 1 139 ? -13.341 1.342 23.050 1.00 94.62 139 ILE A C 1
ATOM 1136 O O . ILE A 1 139 ? -14.446 1.480 23.577 1.00 94.62 139 ILE A O 1
ATOM 1140 N N . LEU A 1 140 ? -13.014 0.223 22.408 1.00 93.56 140 LEU A N 1
ATOM 1141 C CA . LEU A 1 140 ? -13.937 -0.893 22.225 1.00 93.56 140 LEU A CA 1
ATOM 1142 C C . LEU A 1 140 ? -14.070 -1.781 23.460 1.00 93.56 140 LEU A C 1
ATOM 1144 O O . LEU A 1 140 ? -15.041 -2.538 23.563 1.00 93.56 140 LEU A O 1
ATOM 1148 N N . HIS A 1 141 ? -13.162 -1.638 24.426 1.00 92.69 141 HIS A N 1
ATOM 1149 C CA . HIS A 1 141 ? -12.990 -2.549 25.553 1.00 92.69 141 HIS A CA 1
ATOM 1150 C C . HIS A 1 141 ? -12.842 -4.006 25.089 1.00 92.69 141 HIS A C 1
ATOM 1152 O O . HIS A 1 141 ? -13.550 -4.888 25.574 1.00 92.69 141 HIS A O 1
ATOM 1158 N N . CYS A 1 142 ? -11.966 -4.234 24.112 1.00 92.38 142 CYS A N 1
ATOM 1159 C CA . CYS A 1 142 ? -11.606 -5.562 23.622 1.00 92.38 142 CYS A CA 1
ATOM 1160 C C . CYS A 1 142 ? -10.088 -5.745 23.636 1.00 92.38 142 CYS A C 1
ATOM 1162 O O . CYS A 1 142 ? -9.345 -4.788 23.866 1.00 92.38 142 CYS A O 1
ATOM 1164 N N . ASP A 1 143 ? -9.628 -6.966 23.377 1.00 92.88 143 ASP A N 1
ATOM 1165 C CA . ASP A 1 143 ? -8.200 -7.229 23.258 1.00 92.88 143 ASP A CA 1
ATOM 1166 C C . ASP A 1 143 ? -7.674 -6.705 21.918 1.00 92.88 143 ASP A C 1
ATOM 1168 O O . ASP A 1 143 ? -8.389 -6.661 20.914 1.00 92.88 143 ASP A O 1
ATOM 1172 N N . THR A 1 144 ? -6.394 -6.338 21.864 1.00 91.19 144 THR A N 1
ATOM 1173 C CA . THR A 1 144 ? -5.753 -5.927 20.603 1.00 91.19 144 THR A CA 1
ATOM 1174 C C . THR A 1 144 ? -5.744 -7.053 19.569 1.00 91.19 144 THR A C 1
ATOM 1176 O O . THR A 1 144 ? -5.769 -6.777 18.375 1.00 91.19 144 THR A O 1
ATOM 1179 N N . TYR A 1 145 ? -5.785 -8.315 20.009 1.00 86.56 145 TYR A N 1
ATOM 1180 C CA . TYR A 1 145 ? -5.928 -9.492 19.146 1.00 86.56 145 TYR A CA 1
ATOM 1181 C C . TYR A 1 145 ? -7.290 -9.579 18.437 1.00 86.56 145 TYR A C 1
ATOM 1183 O O . TYR A 1 145 ? -7.397 -10.274 17.429 1.00 86.56 145 TYR A O 1
ATOM 1191 N N . ASP A 1 146 ? -8.313 -8.864 18.919 1.00 87.88 146 ASP A N 1
ATOM 1192 C CA . ASP A 1 146 ? -9.630 -8.781 18.270 1.00 87.88 146 ASP A CA 1
ATOM 1193 C C . ASP A 1 146 ? -9.675 -7.740 17.136 1.00 87.88 146 ASP A C 1
ATOM 1195 O O . ASP A 1 146 ? -10.719 -7.557 16.498 1.00 87.88 146 ASP A O 1
ATOM 1199 N N . ILE A 1 147 ? -8.559 -7.040 16.899 1.00 89.88 147 ILE A N 1
ATOM 1200 C CA . ILE A 1 147 ? -8.417 -5.992 15.892 1.00 89.88 147 ILE A CA 1
ATOM 1201 C C . ILE A 1 147 ? -7.275 -6.356 14.952 1.00 89.88 147 ILE A C 1
ATOM 1203 O O . ILE A 1 147 ? -6.117 -6.484 15.348 1.00 89.88 147 ILE A O 1
ATOM 1207 N N . ARG A 1 148 ? -7.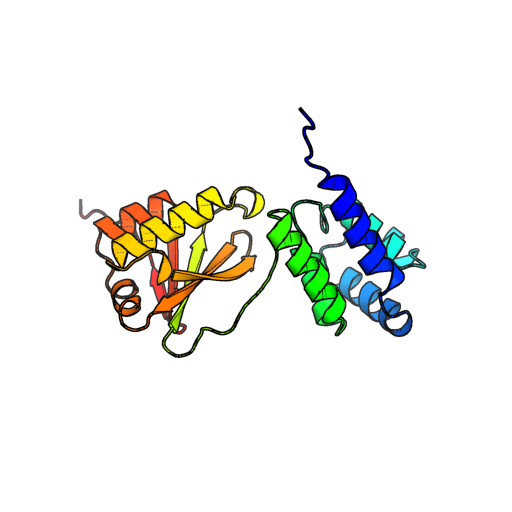589 -6.452 13.663 1.00 87.44 148 ARG A N 1
ATOM 1208 C CA . ARG A 1 148 ? -6.616 -6.773 12.621 1.00 87.44 148 ARG A CA 1
ATOM 1209 C C . ARG A 1 148 ? -6.521 -5.647 11.608 1.00 87.44 148 ARG A C 1
ATOM 1211 O O . ARG A 1 148 ? -7.535 -5.123 11.162 1.00 87.44 148 ARG A O 1
ATOM 1218 N N . VAL A 1 149 ? -5.306 -5.303 11.189 1.00 85.88 149 VAL A N 1
ATOM 1219 C CA . VAL A 1 149 ? -5.111 -4.415 10.035 1.00 85.88 149 VAL A CA 1
ATOM 1220 C C . VAL A 1 149 ? -5.456 -5.188 8.769 1.00 85.88 149 VAL A C 1
ATOM 1222 O O . VAL A 1 149 ? -4.737 -6.111 8.385 1.00 85.88 149 VAL A O 1
ATOM 1225 N N . ASN A 1 150 ? -6.550 -4.793 8.127 1.00 82.94 150 ASN A N 1
ATOM 1226 C CA . ASN A 1 150 ? -7.050 -5.394 6.895 1.00 82.94 150 ASN A CA 1
ATOM 1227 C C . ASN A 1 150 ? -6.720 -4.573 5.650 1.00 82.94 150 ASN A C 1
ATOM 1229 O O . ASN A 1 150 ? -6.914 -5.072 4.541 1.00 82.94 150 ASN A O 1
ATOM 1233 N N . GLY A 1 151 ? -6.198 -3.354 5.804 1.00 79.06 151 GLY A N 1
ATOM 1234 C CA . GLY A 1 151 ? -5.755 -2.582 4.656 1.00 79.06 151 GLY A CA 1
ATOM 1235 C C . GLY A 1 151 ? -5.316 -1.152 4.917 1.00 79.06 151 GLY A C 1
ATOM 1236 O O . GLY A 1 151 ? -5.460 -0.615 6.014 1.00 79.06 151 GLY A O 1
ATOM 1237 N N . LEU A 1 152 ? -4.801 -0.530 3.860 1.00 80.19 152 LEU A N 1
ATOM 1238 C CA . LEU A 1 152 ? -4.422 0.882 3.797 1.00 80.19 152 LEU A CA 1
ATOM 1239 C C . LEU A 1 152 ? -4.874 1.458 2.452 1.00 80.19 152 LEU A C 1
ATOM 1241 O O . LEU A 1 152 ? -4.677 0.831 1.411 1.00 80.19 152 LEU A O 1
ATOM 1245 N N . LYS A 1 153 ? -5.455 2.661 2.453 1.00 74.94 153 LYS A N 1
ATOM 1246 C CA . LYS A 1 153 ? -5.883 3.359 1.229 1.00 74.94 153 LYS A CA 1
ATOM 1247 C C . LYS A 1 153 ? -5.435 4.817 1.240 1.00 74.94 153 LYS A C 1
ATOM 1249 O O . LYS A 1 153 ? -5.735 5.553 2.169 1.00 74.94 153 LYS A O 1
ATOM 1254 N N . HIS A 1 154 ? -4.758 5.243 0.178 1.00 68.44 154 HIS A N 1
ATOM 1255 C CA . HIS A 1 154 ? -4.251 6.608 0.033 1.00 68.44 154 HIS A CA 1
ATOM 1256 C C . HIS A 1 154 ? -5.339 7.592 -0.444 1.00 68.44 154 HIS A C 1
ATOM 1258 O O . HIS A 1 154 ? -6.127 7.264 -1.336 1.00 68.44 154 HIS A O 1
ATOM 1264 N N . SER A 1 155 ? -5.349 8.816 0.097 1.00 52.47 155 SER A N 1
ATOM 1265 C CA . SER A 1 155 ? -6.257 9.909 -0.295 1.00 52.47 155 SER A CA 1
ATOM 1266 C C . SER A 1 155 ? -5.674 11.323 -0.096 1.00 52.47 155 SER A C 1
ATOM 1268 O O . SER A 1 155 ? -6.418 12.248 0.213 1.00 52.47 155 SER A O 1
ATOM 1270 N N . GLY A 1 156 ? -4.352 11.517 -0.216 1.00 60.84 156 GLY A N 1
ATOM 1271 C CA . GLY A 1 156 ? -3.665 12.778 0.157 1.00 60.84 156 GLY A CA 1
ATOM 1272 C C . GLY A 1 156 ? -3.445 12.907 1.674 1.00 60.84 156 GLY A C 1
ATOM 1273 O O . GLY A 1 156 ? -2.470 13.489 2.127 1.00 60.84 156 GLY A O 1
ATOM 1274 N N . SER A 1 157 ? -4.339 12.278 2.424 1.00 79.12 157 SER A N 1
ATOM 1275 C CA . SER A 1 157 ? -4.201 11.625 3.726 1.00 79.12 157 SER A CA 1
ATOM 1276 C C . SER A 1 157 ? -4.173 10.094 3.521 1.00 79.12 157 SER A C 1
ATOM 1278 O O . SER A 1 157 ? -3.924 9.627 2.401 1.00 79.12 157 SER A O 1
ATOM 1280 N N . PHE A 1 158 ? -4.503 9.282 4.533 1.00 82.62 158 PHE A N 1
ATOM 1281 C CA . PHE A 1 158 ? -4.807 7.864 4.300 1.00 82.62 158 PHE A CA 1
ATOM 1282 C C . PHE A 1 158 ? -5.908 7.302 5.205 1.00 82.62 158 PHE A C 1
ATOM 1284 O O . PHE A 1 158 ? -6.250 7.859 6.243 1.00 82.62 158 PHE A O 1
ATOM 1291 N N . LEU A 1 159 ? -6.469 6.170 4.782 1.00 88.12 159 LEU A N 1
ATOM 1292 C CA . LEU A 1 159 ? -7.420 5.355 5.528 1.00 88.12 159 LEU A CA 1
ATOM 1293 C C . LEU A 1 159 ? -6.723 4.077 5.997 1.00 88.12 159 LEU A C 1
ATOM 1295 O O . LEU A 1 159 ? -6.252 3.297 5.165 1.00 88.12 159 LEU A O 1
ATOM 1299 N N . LEU A 1 160 ? -6.695 3.850 7.308 1.00 89.94 160 LEU A N 1
ATOM 1300 C CA . LEU A 1 160 ? -6.337 2.571 7.917 1.00 89.94 160 LEU A CA 1
ATOM 1301 C C . LEU A 1 160 ? -7.595 1.714 8.047 1.00 89.94 160 LEU A C 1
ATOM 1303 O O . LEU A 1 160 ? -8.542 2.093 8.730 1.00 89.94 160 LEU A O 1
ATOM 1307 N N . ILE A 1 161 ? -7.612 0.567 7.381 1.00 89.94 161 ILE A N 1
ATOM 1308 C CA . ILE A 1 161 ? -8.746 -0.354 7.368 1.00 89.94 161 ILE A CA 1
ATOM 1309 C C . ILE A 1 161 ? -8.489 -1.431 8.416 1.00 89.94 161 ILE A C 1
ATOM 1311 O O . ILE A 1 161 ? -7.512 -2.179 8.325 1.00 89.94 161 ILE A O 1
ATOM 1315 N N . LEU A 1 162 ? -9.371 -1.509 9.407 1.00 91.62 162 LEU A N 1
ATOM 1316 C CA . LEU A 1 162 ? -9.334 -2.484 10.486 1.00 91.62 162 LEU A CA 1
ATOM 1317 C C . LEU A 1 162 ? -10.509 -3.458 10.352 1.00 91.62 162 LEU A C 1
ATOM 1319 O O . LEU A 1 162 ? -11.644 -3.044 10.125 1.00 91.62 162 LEU A O 1
ATOM 1323 N N . SER A 1 163 ? -10.233 -4.745 10.535 1.00 90.81 163 SER A N 1
ATOM 1324 C CA . SER A 1 163 ? -11.245 -5.752 10.850 1.00 90.81 163 SER A CA 1
ATOM 1325 C C . SER A 1 163 ? -11.398 -5.839 12.357 1.00 90.81 163 SER A C 1
ATOM 1327 O O . SER A 1 163 ? -10.412 -6.010 13.074 1.00 90.81 163 SER A O 1
ATOM 1329 N N . ILE A 1 164 ? -12.634 -5.705 12.827 1.00 91.12 164 ILE A N 1
ATOM 1330 C CA . ILE A 1 164 ? -12.979 -5.636 14.247 1.00 91.12 164 ILE A CA 1
ATOM 1331 C C . ILE A 1 164 ? -14.146 -6.587 14.493 1.00 91.12 164 ILE A C 1
ATOM 1333 O O . ILE A 1 164 ? -15.125 -6.547 13.747 1.00 91.12 164 ILE A O 1
ATOM 1337 N N . LYS A 1 165 ? -14.097 -7.408 15.548 1.00 86.94 165 LYS A N 1
ATOM 1338 C CA . LYS A 1 165 ? -15.234 -8.273 15.915 1.00 86.94 165 LYS A CA 1
ATOM 1339 C C . LYS A 1 165 ? -16.545 -7.482 16.010 1.00 86.94 165 LYS A C 1
ATOM 1341 O O . LYS A 1 165 ? -16.625 -6.459 16.699 1.00 86.94 165 LYS A O 1
ATOM 1346 N N . LYS A 1 166 ? -17.602 -7.991 15.367 1.00 85.50 166 LYS A N 1
ATOM 1347 C CA . LYS A 1 166 ? -18.939 -7.361 15.324 1.00 85.50 166 LYS A CA 1
ATOM 1348 C C . LYS A 1 166 ? -19.524 -7.080 16.708 1.00 85.50 166 LYS A C 1
ATOM 1350 O O . LYS A 1 166 ? -20.223 -6.091 16.896 1.00 85.50 166 LYS A O 1
ATOM 1355 N N . THR A 1 167 ? -19.213 -7.924 17.690 1.00 86.06 167 THR A N 1
ATOM 1356 C CA . THR A 1 167 ? -19.650 -7.762 19.086 1.00 86.06 167 THR A CA 1
ATOM 1357 C C . THR A 1 167 ? -19.145 -6.471 19.732 1.00 86.06 167 THR A C 1
ATOM 1359 O O . THR A 1 167 ? -19.748 -5.990 20.690 1.00 86.06 167 THR A O 1
ATOM 1362 N N . CYS A 1 168 ? -18.057 -5.902 19.209 1.00 85.06 168 CYS A N 1
ATOM 1363 C CA . CYS A 1 168 ? -17.389 -4.732 19.770 1.00 85.06 168 CYS A CA 1
ATOM 1364 C C . CYS A 1 168 ? -17.553 -3.488 18.880 1.00 85.06 168 CYS A C 1
ATOM 1366 O O . CYS A 1 168 ? -17.59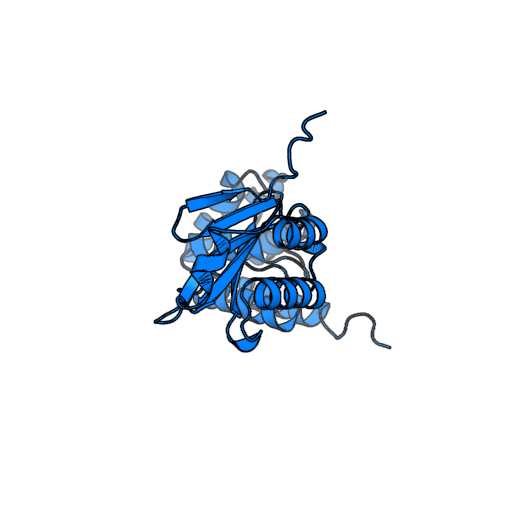5 -2.375 19.401 1.00 85.06 168 CYS A O 1
ATOM 1368 N N . SER A 1 169 ? -17.678 -3.662 17.557 1.00 86.38 169 SER A N 1
ATOM 1369 C CA . SER A 1 169 ? -17.640 -2.566 16.572 1.00 86.38 169 SER A CA 1
ATOM 1370 C C . SER A 1 169 ? -18.735 -1.510 16.754 1.00 86.38 169 SER A C 1
ATOM 1372 O O . SER A 1 169 ? -18.510 -0.343 16.436 1.00 86.38 169 SER A O 1
ATOM 1374 N N . TRP A 1 170 ? -19.887 -1.880 17.325 1.00 85.25 170 TRP A N 1
ATOM 1375 C CA . TRP A 1 170 ? -21.016 -0.970 17.547 1.00 85.25 170 TRP A CA 1
ATOM 1376 C C . TRP A 1 170 ? -20.650 0.276 18.373 1.00 85.25 170 TRP A C 1
ATOM 1378 O O . TRP A 1 170 ? -21.219 1.342 18.148 1.00 85.25 170 TRP A O 1
ATOM 1388 N N . LYS A 1 171 ? -19.662 0.187 19.276 1.00 88.25 171 LYS A N 1
ATOM 1389 C CA . LYS A 1 171 ? -19.204 1.326 20.095 1.00 88.25 171 LYS A CA 1
ATOM 1390 C C . LYS A 1 171 ? -18.592 2.457 19.268 1.00 88.25 171 LYS A C 1
ATOM 1392 O O . LYS A 1 171 ? -18.605 3.601 19.706 1.00 88.25 171 LYS A O 1
ATOM 1397 N N . LEU A 1 172 ? -18.100 2.169 18.061 1.00 90.50 172 LEU A N 1
ATOM 1398 C CA . LEU A 1 172 ? -17.579 3.201 17.162 1.00 90.50 172 LEU A CA 1
ATOM 1399 C C . LEU A 1 172 ? -18.674 4.121 16.601 1.00 90.50 172 LEU A C 1
ATOM 1401 O O . LEU A 1 172 ? -18.352 5.193 16.096 1.00 90.50 172 LEU A O 1
ATOM 1405 N N . PHE A 1 173 ? -19.950 3.726 16.681 1.00 88.94 173 PHE A N 1
ATOM 1406 C CA . PHE A 1 173 ? -21.077 4.588 16.314 1.00 88.94 173 PHE A CA 1
ATOM 1407 C C . PHE A 1 173 ? -21.493 5.542 17.443 1.00 88.94 173 PHE A C 1
ATOM 1409 O O . PHE A 1 173 ? -22.156 6.538 17.167 1.00 88.94 173 PHE A O 1
ATOM 1416 N N . ASP A 1 174 ? -21.096 5.259 18.687 1.00 88.19 174 ASP A N 1
ATOM 1417 C CA . ASP A 1 174 ? -21.474 6.013 19.889 1.00 88.19 174 ASP A CA 1
ATOM 1418 C C . ASP A 1 174 ? -20.226 6.445 20.678 1.00 88.19 174 ASP A C 1
ATOM 1420 O O . ASP A 1 174 ? -20.049 6.152 21.863 1.00 88.19 174 ASP A O 1
ATOM 1424 N N . LEU A 1 175 ? -19.296 7.104 19.977 1.00 90.56 175 LEU A N 1
ATOM 1425 C CA . LEU A 1 175 ? -18.048 7.577 20.571 1.00 90.56 175 LEU A CA 1
ATOM 1426 C C . LEU A 1 175 ? -18.321 8.653 21.623 1.00 90.56 175 LEU A C 1
ATOM 1428 O O . LEU A 1 175 ? -18.906 9.703 21.338 1.00 90.56 175 LEU A O 1
ATOM 1432 N N . LYS A 1 176 ? -17.810 8.438 22.837 1.00 91.44 176 LYS A N 1
ATOM 1433 C CA . LYS A 1 176 ? -17.837 9.463 23.881 1.00 91.44 176 LYS A CA 1
ATOM 1434 C C . LYS A 1 176 ? -16.769 10.508 23.607 1.00 91.44 176 LYS A C 1
ATOM 1436 O O . LYS A 1 176 ? -15.751 10.247 22.973 1.00 91.44 176 LYS A O 1
ATOM 1441 N N . TRP A 1 177 ? -16.941 11.691 24.192 1.00 89.50 177 TRP A N 1
ATOM 1442 C CA . TRP A 1 177 ? -15.985 12.786 24.025 1.00 89.50 177 TRP A CA 1
ATOM 1443 C C . TRP A 1 177 ? -14.537 12.401 24.388 1.00 89.50 177 TRP A C 1
ATOM 1445 O O . TRP A 1 177 ? -13.600 12.781 23.693 1.00 89.50 177 TRP A O 1
ATOM 1455 N N . GLN A 1 178 ? -14.346 11.593 25.434 1.00 91.94 178 GLN A N 1
ATOM 1456 C CA . GLN A 1 178 ? -13.021 11.098 25.828 1.00 91.94 178 GLN A CA 1
ATOM 1457 C C . GLN A 1 178 ? -12.384 10.201 24.757 1.00 91.94 178 GLN A C 1
ATOM 1459 O O . GLN A 1 178 ? -11.174 10.264 24.552 1.00 91.94 178 GLN A O 1
ATOM 1464 N N . ASP A 1 179 ? -13.186 9.403 24.055 1.00 93.56 179 ASP A N 1
ATOM 1465 C CA . ASP A 1 179 ? -12.720 8.548 22.963 1.00 93.56 179 ASP A CA 1
ATOM 1466 C C . ASP A 1 179 ? -12.386 9.392 21.731 1.00 93.56 179 ASP A C 1
ATOM 1468 O O . ASP A 1 179 ? -11.335 9.200 21.119 1.00 93.56 179 ASP A O 1
ATOM 1472 N N . CYS A 1 180 ? -13.202 10.412 21.439 1.00 93.31 180 CYS A N 1
ATOM 1473 C CA . CYS A 1 180 ? -12.903 11.387 20.393 1.00 93.31 180 CYS A CA 1
ATOM 1474 C C . CYS A 1 180 ? -11.570 12.109 20.634 1.00 93.31 180 CYS A C 1
ATOM 1476 O O . CYS A 1 180 ? -10.804 12.280 19.692 1.00 93.31 180 CYS A O 1
ATOM 1478 N N . ILE A 1 181 ? -11.251 12.498 21.876 1.00 93.19 181 ILE A N 1
ATOM 1479 C CA . ILE A 1 181 ? -9.953 13.117 22.202 1.00 93.19 181 ILE A CA 1
ATOM 1480 C C . ILE A 1 181 ? -8.794 12.175 21.860 1.00 93.19 181 ILE A C 1
ATOM 1482 O O . ILE A 1 181 ? -7.833 12.613 21.229 1.00 93.19 181 ILE A O 1
ATOM 1486 N N . LYS A 1 182 ? -8.882 10.897 22.253 1.00 94.69 182 LYS A N 1
ATOM 1487 C CA . LYS A 1 182 ? -7.833 9.904 21.968 1.00 94.69 182 LYS A CA 1
ATOM 1488 C C . LYS A 1 182 ? -7.620 9.739 20.462 1.00 94.69 182 LYS A C 1
ATOM 1490 O O . LYS A 1 182 ? -6.486 9.729 20.001 1.00 94.69 182 LYS A O 1
ATOM 1495 N N . LEU A 1 183 ? -8.705 9.664 19.689 1.00 95.50 183 LEU A N 1
ATOM 1496 C CA . LEU A 1 183 ? -8.640 9.564 18.228 1.00 95.50 183 LEU A CA 1
ATOM 1497 C C . LEU A 1 183 ? -8.047 10.832 17.591 1.00 95.50 183 LEU A C 1
ATOM 1499 O O . LEU A 1 183 ? -7.170 10.735 16.736 1.00 95.50 183 LEU A O 1
ATOM 1503 N N . LEU A 1 184 ? -8.436 12.022 18.057 1.00 94.19 184 LEU A N 1
ATOM 1504 C CA . LEU A 1 184 ? -7.878 13.287 17.567 1.00 94.19 184 LEU A CA 1
ATOM 1505 C C . LEU A 1 184 ? -6.372 13.412 17.837 1.00 94.19 184 LEU A C 1
ATOM 1507 O O . LEU A 1 184 ? -5.653 13.947 16.999 1.00 94.19 184 LEU A O 1
ATOM 1511 N N . GLN A 1 185 ? -5.875 12.903 18.969 1.00 93.62 185 GLN A N 1
ATOM 1512 C CA . GLN A 1 185 ? -4.434 12.862 19.274 1.00 93.62 185 GLN A CA 1
ATOM 1513 C C . GLN A 1 185 ? -3.643 11.970 18.306 1.00 93.62 185 GLN A C 1
ATOM 1515 O O . GLN A 1 185 ? -2.446 12.176 18.122 1.00 93.62 185 GLN A O 1
ATOM 1520 N N . LEU A 1 186 ? -4.316 11.013 17.664 1.00 92.69 186 LEU A N 1
ATOM 1521 C CA . LEU A 1 186 ? -3.774 10.155 16.610 1.00 92.69 186 LEU A CA 1
ATOM 1522 C C . LEU A 1 186 ? -3.975 10.739 15.204 1.00 92.69 186 LEU A C 1
ATOM 1524 O O . LEU A 1 186 ? -3.775 10.033 14.218 1.00 92.69 186 LEU A O 1
ATOM 1528 N N . ASN A 1 187 ? -4.396 12.004 15.102 1.00 93.06 187 ASN A N 1
ATOM 1529 C CA . ASN A 1 187 ? -4.779 12.666 13.855 1.00 93.06 187 ASN A CA 1
ATOM 1530 C C . ASN A 1 187 ? -5.948 11.982 13.124 1.00 93.06 187 ASN A C 1
ATOM 1532 O O . ASN A 1 187 ? -6.067 12.102 11.905 1.00 93.06 187 ASN A O 1
ATOM 1536 N N . ILE A 1 188 ? -6.821 11.274 13.847 1.00 94.25 188 ILE A N 1
ATOM 1537 C CA . ILE A 1 188 ? -8.014 10.639 13.279 1.00 94.25 188 ILE A CA 1
ATOM 1538 C C . ILE A 1 188 ? -9.202 11.592 13.414 1.00 94.25 188 ILE A C 1
ATOM 1540 O O . ILE A 1 188 ? -9.615 11.926 14.524 1.00 94.25 188 ILE A O 1
ATOM 1544 N N . ASP A 1 189 ? -9.765 12.023 12.287 1.00 93.44 189 ASP A N 1
ATOM 1545 C CA . ASP A 1 189 ? -10.839 13.029 12.221 1.00 93.44 189 ASP A CA 1
ATOM 1546 C C . ASP A 1 189 ? -12.210 12.442 11.831 1.00 93.44 189 ASP A C 1
ATOM 1548 O O . ASP A 1 189 ? -13.250 13.034 12.132 1.00 93.44 189 ASP A O 1
ATOM 1552 N N . TYR A 1 190 ? -12.255 11.274 11.188 1.00 94.19 190 TYR A N 1
ATOM 1553 C CA . TYR A 1 190 ? -13.487 10.532 10.943 1.00 94.19 190 TYR A CA 1
ATOM 1554 C C . TYR A 1 190 ? -13.246 9.039 10.721 1.00 94.19 190 TYR A C 1
ATOM 1556 O O . TYR A 1 190 ? -12.162 8.592 10.344 1.00 94.19 190 TYR A O 1
ATOM 1564 N N . LEU A 1 191 ? -14.318 8.276 10.913 1.00 94.69 191 LEU A N 1
ATOM 1565 C CA . LEU A 1 191 ? -14.395 6.841 10.679 1.00 94.69 191 LEU A CA 1
ATOM 1566 C C . LEU A 1 191 ? -15.422 6.543 9.582 1.00 94.69 191 LEU A C 1
ATOM 1568 O O . LEU A 1 191 ? -16.384 7.294 9.409 1.00 94.69 191 LEU A O 1
ATOM 1572 N N . ILE A 1 192 ? -15.253 5.434 8.866 1.00 91.94 192 ILE A N 1
ATOM 1573 C CA . ILE A 1 192 ? -16.276 4.840 8.000 1.00 91.94 192 ILE A CA 1
ATOM 1574 C C . ILE A 1 192 ? -16.499 3.405 8.466 1.00 91.94 192 ILE A C 1
ATOM 1576 O O . ILE A 1 192 ? -15.589 2.587 8.373 1.00 91.94 192 ILE A O 1
ATOM 1580 N N . ILE A 1 193 ? -17.697 3.091 8.948 1.00 89.62 193 ILE A N 1
ATOM 1581 C CA . ILE A 1 193 ? -18.064 1.749 9.424 1.00 89.62 193 ILE A CA 1
ATOM 1582 C C . ILE A 1 193 ? -19.346 1.354 8.708 1.00 89.62 193 ILE A C 1
ATOM 1584 O O . ILE A 1 193 ? -20.299 2.130 8.695 1.00 89.62 193 ILE A O 1
ATOM 1588 N N . ASP A 1 194 ? -19.360 0.193 8.051 1.00 81.31 194 ASP A N 1
ATOM 1589 C CA . ASP A 1 194 ? -20.516 -0.284 7.274 1.00 81.31 194 ASP A CA 1
ATOM 1590 C C . ASP A 1 194 ? -21.099 0.790 6.325 1.00 81.31 194 ASP A C 1
ATOM 1592 O O . ASP A 1 194 ? -22.309 0.936 6.162 1.00 81.31 194 ASP A O 1
ATOM 1596 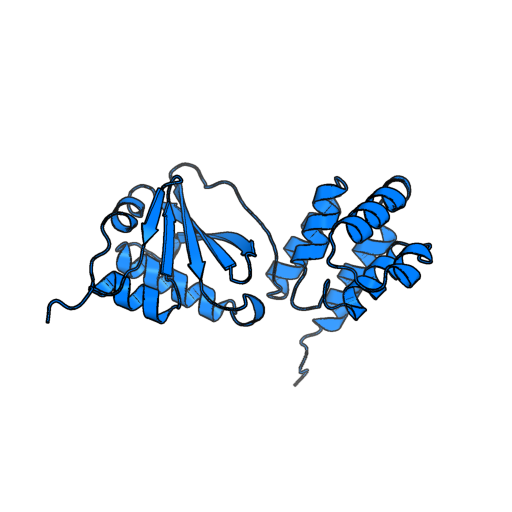N N . LYS A 1 195 ? -20.206 1.554 5.672 1.00 82.62 195 LYS A N 1
ATOM 1597 C CA . LYS A 1 195 ? -20.504 2.681 4.755 1.00 82.62 195 LYS A CA 1
ATOM 1598 C C . LYS A 1 195 ? -21.098 3.934 5.414 1.00 82.62 195 LYS A C 1
ATOM 1600 O O . LYS A 1 195 ? -21.413 4.891 4.708 1.00 82.62 195 LYS A O 1
ATOM 1605 N N . VAL A 1 196 ? -21.209 3.972 6.736 1.00 88.12 196 VAL A N 1
ATOM 1606 C CA . VAL A 1 196 ? -21.642 5.149 7.496 1.00 88.12 196 VAL A CA 1
ATOM 1607 C C . VAL A 1 196 ? -20.419 5.930 7.958 1.00 88.12 196 VAL A C 1
ATOM 1609 O O . VAL A 1 196 ? -19.499 5.368 8.548 1.00 88.12 196 VAL A O 1
ATOM 1612 N N . LYS A 1 197 ? -20.411 7.241 7.703 1.00 91.56 197 LYS A N 1
ATOM 1613 C CA . LYS A 1 197 ? -19.350 8.140 8.165 1.00 91.56 197 LYS A CA 1
ATOM 1614 C C . LYS A 1 197 ? -19.662 8.657 9.571 1.00 91.56 197 LYS A C 1
ATOM 1616 O O . LYS A 1 197 ? -20.688 9.302 9.769 1.00 91.56 197 LYS A O 1
ATOM 1621 N N . VAL A 1 198 ? -18.743 8.447 10.509 1.00 92.12 198 VAL A N 1
ATOM 1622 C CA . VAL A 1 198 ? -18.803 8.969 11.882 1.00 92.12 198 VAL A CA 1
ATOM 1623 C C . VAL A 1 198 ? -17.724 10.035 12.036 1.00 92.12 198 VAL A C 1
ATOM 1625 O O . VAL A 1 198 ? -16.545 9.756 11.842 1.00 92.12 198 VAL A O 1
ATOM 1628 N N . SER A 1 199 ? -18.110 11.274 12.339 1.00 91.50 199 SER A N 1
ATOM 1629 C CA . SER A 1 199 ? -17.141 12.368 12.502 1.00 91.50 199 SER A CA 1
ATOM 1630 C C . SER A 1 199 ? -16.575 12.389 13.920 1.00 91.50 199 SER A C 1
ATOM 1632 O O . SER A 1 199 ? -17.337 12.380 14.883 1.00 91.50 199 SER A O 1
ATOM 1634 N N . VAL A 1 200 ? -15.255 12.511 14.050 1.00 90.44 200 VAL A N 1
ATOM 1635 C CA . VAL A 1 200 ? -14.570 12.738 15.327 1.00 90.44 200 VAL A CA 1
ATOM 1636 C C . VAL A 1 200 ? -14.468 14.254 15.536 1.00 90.44 200 VAL A C 1
ATOM 1638 O O . VAL A 1 200 ? -13.445 14.879 15.277 1.00 90.44 200 VAL A O 1
ATOM 1641 N N . GLN A 1 201 ? -15.575 14.901 15.909 1.00 80.44 201 GLN A N 1
ATOM 1642 C CA . GLN A 1 201 ? -15.589 16.358 16.103 1.00 80.44 201 GLN A CA 1
ATOM 1643 C C . GLN A 1 201 ? -15.109 16.765 17.502 1.00 80.44 201 GLN A C 1
ATOM 1645 O O . GLN A 1 201 ? -15.403 16.101 18.495 1.00 80.44 201 GLN A O 1
ATOM 1650 N N . LYS A 1 202 ? -14.447 17.929 17.584 1.00 53.75 202 LYS A N 1
ATOM 1651 C CA . LYS A 1 202 ? -14.375 18.744 18.810 1.00 53.75 202 LYS A CA 1
ATOM 1652 C C . LYS A 1 202 ? -15.793 19.235 19.153 1.00 53.75 202 LYS A C 1
ATOM 1654 O O . LYS A 1 202 ? -16.507 19.611 18.222 1.00 53.75 202 LYS A O 1
ATOM 1659 N N . PRO A 1 203 ? -16.209 19.326 20.430 1.00 48.38 203 PRO A N 1
ATOM 1660 C CA . PRO A 1 203 ? -17.437 20.002 20.782 1.00 48.38 203 PRO A CA 1
ATOM 1661 C C . PRO A 1 203 ? -17.276 21.430 20.285 1.00 48.38 203 PRO A C 1
ATOM 1663 O O . PRO A 1 203 ? -16.284 22.098 20.596 1.00 48.38 203 PRO A O 1
ATOM 1666 N N . GLN A 1 204 ? -18.239 21.897 19.499 1.00 45.16 204 GLN A N 1
ATOM 1667 C CA . GLN A 1 204 ? -18.430 23.327 19.355 1.00 45.16 204 GLN A CA 1
ATOM 1668 C C . GLN A 1 204 ? -18.711 23.842 20.764 1.00 45.16 204 GLN A C 1
ATOM 1670 O O . GLN A 1 204 ? -19.741 23.514 21.355 1.00 45.16 204 GLN A O 1
ATOM 1675 N N . GLY A 1 205 ? -17.738 24.550 21.338 1.00 39.44 205 GLY A N 1
ATOM 1676 C CA . GLY A 1 205 ? -17.908 25.206 22.621 1.00 39.44 205 GLY A CA 1
ATOM 1677 C C . GLY A 1 205 ? -19.162 26.064 22.546 1.00 39.44 205 GLY A C 1
ATOM 1678 O O . GLY A 1 205 ? -19.244 26.975 21.725 1.00 39.44 205 GLY A O 1
ATOM 1679 N N . ARG A 1 206 ? -20.152 25.746 23.379 1.00 33.84 206 ARG A N 1
ATOM 1680 C CA . ARG A 1 206 ? -21.119 26.757 23.783 1.00 33.84 206 ARG A CA 1
ATOM 1681 C C . ARG A 1 206 ? -20.354 27.686 24.718 1.00 33.84 206 ARG A C 1
ATOM 1683 O O . ARG A 1 206 ? -19.917 27.243 25.779 1.00 33.84 206 ARG A O 1
ATOM 1690 N N . ILE A 1 207 ? -20.096 28.894 24.221 1.00 38.44 207 ILE A N 1
ATOM 1691 C CA . ILE A 1 207 ? -19.697 30.059 25.016 1.00 38.44 207 ILE A CA 1
ATOM 1692 C C . ILE A 1 207 ? -20.811 30.331 26.028 1.00 38.44 207 ILE A C 1
ATOM 1694 O O . ILE A 1 207 ? -21.991 30.194 25.623 1.00 38.44 207 ILE A O 1
#